Protein AF-A0A392Q029-F1 (afdb_monomer_lite)

Organism: NCBI:txid97028

Sequence (224 aa):
PFYVGTGCLFRRTALYGFDPPQLQEEPTGWFGSKKKKSSTVASVPEVDSLEEQSLQNGSIDDEEMTIALIPKKFGDSSLFVKSIRKAEFQGRPLADHSSIKNGRKPGALTGPRDLLKASIVAEAINAISCWYEDKTEWGDRVGWIYGSVTEDVVTGYRMHNRGWKSIYCVTKRDAFRGTAPINLTDRLHQVLRWATGSVEIFFSRNNALLANSRLKFLQRIGYL

pLDDT: mean 80.64, std 16.26, range [36.06, 94.5]

InterPro domains:
  IPR005150 Cellulose synthase [PF03552] (1-224)
  IPR029044 Nucleotide-diphospho-sugar transferases [G3DSA:3.90.550.10] (120-175)

Radius of gyration: 20.68 Å; chains: 1; bounding box: 54×54×51 Å

Foldseek 3Di:
DDALPPLWDFQPVLQFQFFDPPPDPPPDDPDDDDDDDGRHLVPQDDPPCPVPPPDDDDDPPPNVVSPVCCCLAQNPQPVVSVVSVVSNLVSAAAPPDPVRPGHHHPPPPVDDDDDDDPVNVVSVVCCPDPCRCPSYCPLPRHHFNPDALCSSLLSVLSSQLSQTDIDRDDDPDPPDDDDDDPDPVVVVVVVVSVVRRLVVCCPDPSQLVNGDPSHDPVNSVVSD

Secondary structure (DSSP, 8-state):
-EE-SSS-EE-HHHHTTPPPTT-------SS---------GGGS--TT-TTT-S---S-HHHHHHHHHHHHHHH-S-HHHHHHHHHHHHHTSPBS-STT-TTPBPTTTT-SPPPP--HHHHHHHHHHTSTTTTTTSSBTTTBSSPPS-TTHHHHHHHHHHHTT---B----SS-S---PPP-SHHHHHHHHHHHHHHHHHHHHSTT-GGG--TTS-HHHHHHH-

Structure (mmCIF, N/CA/C/O backbone):
data_AF-A0A392Q029-F1
#
_entry.id   AF-A0A392Q029-F1
#
loop_
_atom_site.group_PDB
_atom_site.id
_atom_site.type_symbol
_atom_site.label_atom_id
_atom_site.label_alt_id
_atom_site.label_comp_id
_atom_site.label_asym_id
_atom_site.label_entity_id
_atom_site.label_seq_id
_atom_site.pdbx_PDB_ins_code
_atom_site.Cartn_x
_atom_site.Cartn_y
_atom_site.Cartn_z
_atom_site.occupancy
_atom_site.B_iso_or_equiv
_atom_site.auth_seq_id
_atom_site.auth_comp_id
_atom_site.auth_asym_id
_atom_site.auth_atom_id
_atom_site.pdbx_PDB_model_num
ATOM 1 N N . PRO A 1 1 ? 4.793 -0.607 8.883 1.00 79.25 1 PRO A N 1
ATOM 2 C CA . PRO A 1 1 ? 5.168 -0.043 7.560 1.00 79.25 1 PRO A CA 1
ATOM 3 C C . PRO A 1 1 ? 4.892 -1.101 6.491 1.00 79.25 1 PRO A C 1
ATOM 5 O O . PRO A 1 1 ? 4.827 -2.275 6.842 1.00 79.25 1 PRO A O 1
ATOM 8 N N . PHE A 1 2 ? 4.687 -0.697 5.244 1.00 84.81 2 PHE A N 1
ATOM 9 C CA . PHE A 1 2 ? 4.435 -1.604 4.130 1.00 84.81 2 PHE A CA 1
ATOM 10 C C . PHE A 1 2 ? 5.176 -1.122 2.881 1.00 84.81 2 PHE A C 1
ATOM 12 O O . PHE A 1 2 ? 5.280 0.086 2.662 1.00 84.81 2 PHE A O 1
ATOM 19 N N . TYR A 1 3 ? 5.709 -2.069 2.111 1.00 86.69 3 TYR A N 1
ATOM 20 C CA . TYR A 1 3 ? 6.445 -1.831 0.874 1.00 86.69 3 TYR A CA 1
ATOM 21 C C . TYR A 1 3 ? 5.523 -2.077 -0.319 1.00 86.69 3 TYR A C 1
ATOM 23 O O . TYR A 1 3 ? 4.930 -3.146 -0.407 1.00 86.69 3 TYR A O 1
ATOM 31 N N . VAL A 1 4 ? 5.407 -1.099 -1.218 1.00 81.88 4 VAL A N 1
ATOM 32 C CA . VAL A 1 4 ? 4.422 -1.136 -2.318 1.00 81.88 4 VAL A CA 1
ATOM 33 C C . VAL A 1 4 ? 5.036 -1.541 -3.659 1.00 81.88 4 VAL A C 1
ATOM 35 O O . VAL A 1 4 ? 4.313 -1.643 -4.627 1.00 81.88 4 VAL A O 1
ATOM 38 N N . GLY A 1 5 ? 6.339 -1.823 -3.747 1.00 75.12 5 GLY A N 1
ATOM 39 C CA . GLY A 1 5 ? 6.970 -2.277 -5.003 1.00 75.12 5 GLY A CA 1
ATOM 40 C C . GLY A 1 5 ? 7.857 -1.233 -5.681 1.00 75.12 5 GLY A C 1
ATOM 41 O O . GLY A 1 5 ? 8.854 -1.592 -6.298 1.00 75.12 5 GLY A O 1
ATOM 42 N N . THR A 1 6 ? 7.598 0.057 -5.454 1.00 72.12 6 THR A N 1
ATOM 43 C CA . THR A 1 6 ? 8.284 1.186 -6.117 1.00 72.12 6 THR A CA 1
ATOM 44 C C . THR A 1 6 ? 9.499 1.744 -5.361 1.00 72.12 6 THR A C 1
ATOM 46 O O . THR A 1 6 ? 9.889 2.891 -5.561 1.00 72.12 6 THR A O 1
ATOM 49 N N . GLY A 1 7 ? 10.081 0.997 -4.416 1.00 79.00 7 GLY A N 1
ATOM 50 C CA . GLY A 1 7 ? 11.120 1.523 -3.513 1.00 79.00 7 GLY A CA 1
ATOM 51 C C . GLY A 1 7 ? 10.566 2.307 -2.311 1.00 79.00 7 GLY A C 1
ATOM 52 O O . GLY A 1 7 ? 11.260 2.509 -1.316 1.00 79.00 7 GLY A O 1
ATOM 53 N N . CYS A 1 8 ? 9.301 2.723 -2.361 1.00 86.12 8 CYS A N 1
ATOM 54 C CA . CYS A 1 8 ? 8.662 3.546 -1.340 1.00 86.12 8 CYS A CA 1
ATOM 55 C C . CYS A 1 8 ? 8.022 2.717 -0.212 1.00 86.12 8 CYS A C 1
ATOM 57 O O . CYS A 1 8 ? 7.236 1.797 -0.454 1.00 86.12 8 CYS A O 1
ATOM 59 N N . LEU A 1 9 ? 8.286 3.109 1.040 1.00 90.69 9 LEU A N 1
ATOM 60 C CA . LEU A 1 9 ? 7.599 2.588 2.222 1.00 90.69 9 LEU A CA 1
ATOM 61 C C . LEU A 1 9 ? 6.492 3.535 2.688 1.00 90.69 9 LEU A C 1
ATOM 63 O O . LEU A 1 9 ? 6.708 4.736 2.852 1.00 90.69 9 LEU A O 1
ATOM 67 N N . PHE A 1 10 ? 5.334 2.960 3.003 1.00 91.81 10 PHE A N 1
ATOM 68 C CA . PHE A 1 10 ? 4.167 3.662 3.532 1.00 91.81 10 PHE A CA 1
ATOM 69 C C . PHE A 1 10 ? 3.778 3.148 4.919 1.00 91.81 10 PHE A C 1
ATOM 71 O O . PHE A 1 10 ? 4.196 2.075 5.374 1.00 91.81 10 PHE A O 1
ATOM 78 N N . ARG A 1 11 ? 2.927 3.901 5.622 1.00 90.38 11 ARG A N 1
ATOM 79 C CA . ARG A 1 11 ? 2.207 3.344 6.775 1.00 90.38 11 ARG A CA 1
ATOM 80 C C . ARG A 1 11 ? 1.157 2.361 6.263 1.00 90.38 11 ARG A C 1
ATOM 82 O O . ARG A 1 11 ? 0.464 2.660 5.301 1.00 90.38 11 ARG A O 1
ATOM 89 N N . ARG A 1 12 ? 1.002 1.217 6.941 1.00 90.25 12 ARG A N 1
ATOM 90 C CA . ARG A 1 12 ? 0.050 0.156 6.552 1.00 90.25 12 ARG A CA 1
ATOM 91 C C . ARG A 1 12 ? -1.378 0.686 6.390 1.00 90.25 12 ARG A C 1
ATOM 93 O O . ARG A 1 12 ? -2.102 0.249 5.512 1.00 90.25 12 ARG A O 1
ATOM 100 N N . THR A 1 13 ? -1.762 1.662 7.204 1.00 89.69 13 THR A N 1
ATOM 101 C CA . THR A 1 13 ? -3.097 2.267 7.186 1.00 89.69 13 THR A CA 1
ATOM 102 C C . THR A 1 13 ? -3.413 3.073 5.932 1.00 89.69 13 THR A C 1
ATOM 104 O O . THR A 1 13 ? -4.587 3.244 5.618 1.00 89.69 13 THR A O 1
ATOM 107 N N . ALA A 1 14 ? -2.395 3.506 5.184 1.00 91.12 14 ALA A N 1
ATOM 108 C CA . ALA A 1 14 ? -2.584 4.156 3.892 1.00 91.12 14 ALA A CA 1
ATOM 109 C C . ALA A 1 14 ? -3.235 3.211 2.866 1.00 91.12 14 ALA A C 1
ATOM 111 O O . ALA A 1 14 ? -4.068 3.646 2.071 1.00 91.12 14 ALA A O 1
ATOM 112 N N . LEU A 1 15 ? -2.919 1.912 2.952 1.00 90.94 15 LEU A N 1
ATOM 113 C CA . LEU A 1 15 ? -3.475 0.868 2.090 1.00 90.94 15 LEU A CA 1
ATOM 114 C C . LEU A 1 15 ? -4.979 0.677 2.328 1.00 90.94 15 LEU A C 1
ATOM 116 O O . LEU A 1 15 ? -5.731 0.403 1.406 1.00 90.94 15 LEU A O 1
ATOM 120 N N . TYR A 1 16 ? -5.450 0.898 3.554 1.00 89.75 16 TYR A N 1
ATOM 121 C CA . TYR A 1 16 ? -6.867 0.759 3.902 1.00 89.75 16 TYR A CA 1
ATOM 122 C C . TYR A 1 16 ? -7.730 1.960 3.475 1.00 89.75 16 TYR A C 1
ATOM 124 O O . TYR A 1 16 ? -8.905 2.053 3.828 1.00 89.75 16 TYR A O 1
ATOM 132 N N . GLY A 1 17 ? -7.156 2.913 2.735 1.00 86.56 17 GLY A N 1
ATOM 133 C CA . GLY A 1 17 ? -7.885 4.076 2.243 1.00 86.56 17 GLY A CA 1
ATOM 134 C C . GLY A 1 17 ? -8.333 5.032 3.348 1.00 86.56 17 GLY A C 1
ATOM 135 O O . GLY A 1 17 ? -9.360 5.689 3.181 1.00 86.56 17 GLY A O 1
ATOM 136 N N . PHE A 1 18 ? -7.597 5.088 4.463 1.00 88.44 18 PHE A N 1
ATOM 137 C CA . PHE A 1 18 ? -7.727 6.154 5.458 1.00 88.44 18 PHE A CA 1
ATOM 138 C C . PHE A 1 18 ? -6.898 7.372 5.056 1.00 88.44 18 PHE A C 1
ATOM 140 O O . PHE A 1 18 ? -5.892 7.268 4.349 1.00 88.44 18 PHE A O 1
ATOM 147 N N . ASP A 1 19 ? -7.313 8.525 5.551 1.00 87.25 19 ASP A N 1
ATOM 148 C CA . ASP A 1 19 ? -6.599 9.787 5.438 1.00 87.25 19 ASP A CA 1
ATOM 149 C C . ASP A 1 19 ? -5.406 9.849 6.428 1.00 87.25 19 ASP A C 1
ATOM 151 O O . ASP A 1 19 ? -5.472 9.278 7.527 1.00 87.25 19 ASP A O 1
ATOM 155 N N . PRO A 1 20 ? -4.289 10.524 6.084 1.00 87.62 20 PRO A N 1
ATOM 156 C CA . PRO A 1 20 ? -3.164 10.696 7.002 1.00 87.62 20 PRO A CA 1
ATOM 157 C C . PRO A 1 20 ? -3.552 11.498 8.264 1.00 87.62 20 PRO A C 1
ATOM 159 O O . PRO A 1 20 ? -4.305 12.468 8.181 1.00 87.62 20 PRO A O 1
ATOM 162 N N . PRO A 1 21 ? -2.970 11.183 9.439 1.00 73.62 21 PRO A N 1
ATOM 163 C CA . PRO A 1 21 ? -3.348 11.792 10.723 1.00 73.62 21 PRO A CA 1
ATOM 164 C C . PRO A 1 21 ? -2.931 13.265 10.876 1.00 73.62 21 PRO A C 1
ATOM 166 O O . PRO A 1 21 ? -3.323 13.916 11.834 1.00 73.62 21 PRO A O 1
ATOM 169 N N . GLN A 1 22 ? -2.094 13.780 9.972 1.00 65.38 22 GLN A N 1
ATOM 170 C CA . GLN A 1 22 ? -1.641 15.176 9.937 1.00 65.38 22 GLN A CA 1
ATOM 171 C C . GLN A 1 22 ? -2.201 15.905 8.713 1.00 65.38 22 GLN A C 1
ATOM 173 O O . GLN A 1 22 ? -1.506 16.725 8.115 1.00 65.38 22 GLN A O 1
ATOM 178 N N . LEU A 1 23 ? -3.421 15.571 8.290 1.00 61.25 23 LEU A N 1
ATOM 179 C CA . LEU A 1 23 ? -4.119 16.383 7.302 1.00 61.25 23 LEU A CA 1
ATOM 180 C C . LEU A 1 23 ? -4.343 17.769 7.907 1.00 61.25 23 LEU A C 1
ATOM 182 O O . LEU A 1 23 ? -5.262 17.978 8.691 1.00 61.25 23 LEU A O 1
ATOM 186 N N . GLN A 1 24 ? -3.449 18.699 7.579 1.00 50.97 24 GLN A N 1
ATOM 187 C CA . GLN A 1 24 ? -3.761 20.110 7.682 1.00 50.97 24 GLN A CA 1
ATOM 188 C C . GLN A 1 24 ? -4.857 20.346 6.647 1.00 50.97 24 GLN A C 1
ATOM 190 O O . GLN A 1 24 ? -4.663 20.085 5.458 1.00 50.97 24 GLN A O 1
ATOM 195 N N . GLU A 1 25 ? -6.042 20.729 7.113 1.00 50.59 25 GLU A N 1
ATOM 196 C CA . GLU A 1 25 ? -7.044 21.314 6.235 1.00 50.59 25 GLU A CA 1
ATOM 197 C C . GLU A 1 25 ? -6.400 22.578 5.656 1.00 50.59 25 GLU A C 1
ATOM 199 O O . GLU A 1 25 ? -6.170 23.539 6.385 1.00 50.59 25 GLU A O 1
ATOM 204 N N . GLU A 1 26 ? -6.005 22.545 4.383 1.00 44.38 26 GLU A N 1
ATOM 205 C CA . GLU A 1 26 ? -5.530 23.738 3.681 1.00 44.38 26 GLU A CA 1
ATOM 206 C C . GLU A 1 26 ? -6.663 24.778 3.706 1.00 44.38 26 GLU A C 1
ATOM 208 O O . GLU A 1 26 ? -7.742 24.504 3.165 1.00 44.38 26 GLU A O 1
ATOM 213 N N . PRO A 1 27 ? -6.475 25.961 4.317 1.00 43.81 27 PRO A N 1
ATOM 214 C CA . PRO A 1 27 ? -7.437 27.034 4.187 1.00 43.81 27 PRO A CA 1
ATOM 215 C C . PRO A 1 27 ? -7.168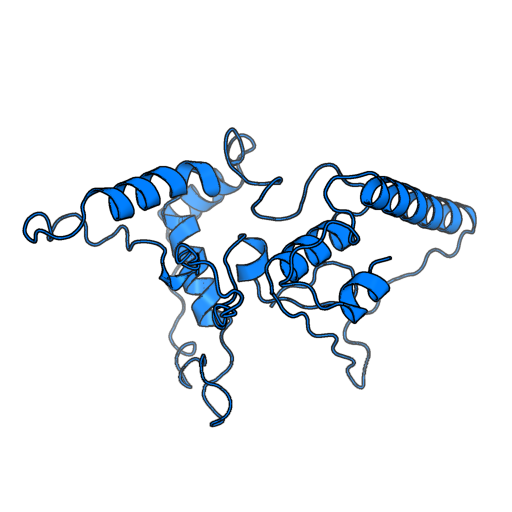 27.686 2.834 1.00 43.81 27 PRO A C 1
ATOM 217 O O . PRO A 1 27 ? -6.264 28.505 2.700 1.00 43.81 27 PRO A O 1
ATOM 220 N N . THR A 1 28 ? -7.911 27.311 1.796 1.00 44.09 28 THR A N 1
ATOM 221 C CA . THR A 1 28 ? -7.782 27.996 0.505 1.00 44.09 28 THR A CA 1
ATOM 222 C C . THR A 1 28 ? -9.131 28.434 -0.033 1.00 44.09 28 THR A C 1
ATOM 224 O O . THR A 1 28 ? -9.941 27.626 -0.477 1.00 44.09 28 THR A O 1
ATOM 227 N N . GLY A 1 29 ? -9.321 29.756 -0.032 1.00 43.09 29 GLY A N 1
ATOM 228 C CA . GLY A 1 29 ? -10.302 30.451 -0.856 1.00 43.09 29 GLY A CA 1
ATOM 229 C C . GLY A 1 29 ? -11.248 31.361 -0.077 1.00 43.09 29 GLY A C 1
ATOM 230 O O . GLY A 1 29 ? -11.941 30.925 0.832 1.00 43.09 29 GLY A O 1
ATOM 231 N N . TRP A 1 30 ? -11.330 32.617 -0.522 1.00 52.12 30 TRP A N 1
ATOM 232 C CA . TRP A 1 30 ? -12.276 33.669 -0.107 1.00 52.12 30 TRP A CA 1
ATOM 233 C C . TRP A 1 30 ? -13.765 33.284 -0.281 1.00 52.12 30 TRP A C 1
ATOM 235 O O . TRP A 1 30 ? -14.657 33.990 0.178 1.00 52.12 30 TRP A O 1
ATOM 245 N N . PHE A 1 31 ? -14.054 32.142 -0.911 1.00 44.06 31 PHE A N 1
ATOM 246 C CA . PHE A 1 31 ? -15.399 31.609 -1.099 1.00 44.06 31 PHE A CA 1
ATOM 247 C C . PHE A 1 31 ? -15.577 30.373 -0.212 1.00 44.06 31 PHE A C 1
ATOM 249 O O . PHE A 1 31 ? -14.918 29.353 -0.408 1.00 44.06 31 PHE A O 1
ATOM 256 N N . GLY A 1 32 ? -16.433 30.510 0.806 1.00 46.25 32 GLY A N 1
ATOM 257 C CA . GLY A 1 32 ? -16.621 29.552 1.895 1.00 46.25 32 GLY A CA 1
ATOM 258 C C . GLY A 1 32 ? -16.658 28.086 1.457 1.00 46.25 32 GLY A C 1
ATOM 259 O O . GLY A 1 32 ? -17.397 27.703 0.553 1.00 46.25 32 GLY A O 1
ATOM 260 N N . SER A 1 33 ? -15.869 27.253 2.135 1.00 51.12 33 SER A N 1
ATOM 261 C CA . SER A 1 33 ? -15.805 25.811 1.892 1.00 51.12 33 SER A CA 1
ATOM 262 C C . SER A 1 33 ? -16.442 25.017 3.030 1.00 51.12 33 SER A C 1
ATOM 264 O O . SER A 1 33 ? -16.256 25.314 4.210 1.00 51.12 33 SER A O 1
ATOM 266 N N . LYS A 1 34 ? -17.174 23.958 2.666 1.00 45.06 34 LYS A N 1
ATOM 267 C CA . LYS A 1 34 ? -17.653 22.927 3.595 1.00 45.06 34 LYS A CA 1
ATOM 268 C C . LYS A 1 34 ? -16.446 22.161 4.150 1.00 45.06 34 LYS A C 1
ATOM 270 O O . LYS A 1 34 ? -15.687 21.580 3.375 1.00 45.06 34 LYS A O 1
ATOM 275 N N . LYS A 1 35 ? -16.283 22.125 5.477 1.00 47.31 35 LYS A N 1
ATOM 276 C CA . LYS A 1 35 ? -15.291 21.273 6.157 1.00 47.31 35 LYS A CA 1
ATOM 277 C C . LYS A 1 35 ? -15.543 19.813 5.780 1.00 47.31 35 LYS A C 1
ATOM 279 O O . LYS A 1 35 ? -16.575 19.252 6.144 1.00 47.31 35 LYS A O 1
ATOM 284 N N . LYS A 1 36 ? -14.625 19.185 5.043 1.00 52.78 36 LYS A N 1
ATOM 285 C CA . LYS A 1 36 ? -14.694 17.744 4.778 1.00 52.78 36 LYS A CA 1
ATOM 286 C C . LYS A 1 36 ? -13.961 17.029 5.910 1.00 52.78 36 LYS A C 1
ATOM 288 O O . LYS A 1 36 ? -12.734 17.055 5.935 1.00 52.78 36 LYS A O 1
ATOM 293 N N . LYS A 1 37 ? -14.709 16.412 6.837 1.00 56.66 37 LYS A N 1
ATOM 294 C CA . LYS A 1 37 ? -14.145 15.626 7.950 1.00 56.66 37 LYS A CA 1
ATOM 295 C C . LYS A 1 37 ? -13.150 14.591 7.392 1.00 56.66 37 LYS A C 1
ATOM 297 O O . LYS A 1 37 ? -13.490 13.820 6.494 1.00 56.66 37 LYS A O 1
ATOM 302 N N . SER A 1 38 ? -11.916 14.610 7.896 1.00 64.38 38 SER A N 1
ATOM 303 C CA . SER A 1 38 ? -10.860 13.656 7.531 1.00 64.38 38 SER A CA 1
ATOM 304 C C . SER A 1 38 ? -11.204 12.252 8.040 1.00 64.38 38 SER A C 1
ATOM 306 O O . SER A 1 38 ? -11.473 12.072 9.229 1.00 64.38 38 SER A O 1
ATOM 308 N N . SER A 1 39 ? -11.178 11.251 7.156 1.00 74.44 39 SER A N 1
ATOM 309 C CA . SER A 1 39 ? -11.489 9.853 7.484 1.00 74.44 39 SER A CA 1
ATOM 310 C C . SER A 1 39 ? -10.249 9.132 8.022 1.00 74.44 39 SER A C 1
ATOM 312 O O . SER A 1 39 ? -9.585 8.357 7.330 1.00 74.44 39 SER A O 1
ATOM 314 N N . THR A 1 40 ? -9.868 9.439 9.261 1.00 80.25 40 THR A N 1
ATOM 315 C CA . THR A 1 40 ? -8.705 8.808 9.907 1.00 80.25 40 THR A CA 1
ATOM 316 C C . THR A 1 40 ? -9.080 7.469 10.544 1.00 80.25 40 THR A C 1
ATOM 318 O O . THR A 1 40 ? -10.240 7.187 10.809 1.00 80.25 40 THR A O 1
ATOM 321 N N . VAL A 1 41 ? -8.096 6.625 10.862 1.00 76.19 41 VAL A N 1
ATOM 322 C CA . VAL A 1 41 ? -8.360 5.356 11.576 1.00 76.19 41 VAL A CA 1
ATOM 323 C C . VAL A 1 41 ? -9.020 5.587 12.947 1.00 76.19 41 VAL A C 1
ATOM 325 O O . VAL A 1 41 ? -9.760 4.734 13.430 1.00 76.19 41 VAL A O 1
ATOM 328 N N . ALA A 1 42 ? -8.779 6.749 13.561 1.00 68.31 42 ALA A N 1
ATOM 329 C CA . ALA A 1 42 ? -9.389 7.134 14.830 1.00 68.31 42 ALA A CA 1
ATOM 330 C C . ALA A 1 42 ? -10.890 7.452 14.712 1.00 68.31 42 ALA A C 1
ATOM 332 O O . ALA A 1 42 ? -11.578 7.397 15.720 1.00 68.31 42 ALA A O 1
ATOM 333 N N . SER A 1 43 ? -11.402 7.757 13.512 1.00 67.06 43 SER A N 1
ATOM 334 C CA . SER A 1 43 ? -12.824 8.067 13.300 1.00 67.06 43 SER A CA 1
ATOM 335 C C . SER A 1 43 ? -13.690 6.833 13.044 1.00 67.06 43 SER A C 1
ATOM 337 O O . SER A 1 43 ? -14.878 6.968 12.779 1.00 67.06 43 SER A O 1
ATOM 339 N N . VAL A 1 44 ? -13.115 5.629 13.056 1.00 68.88 44 VAL A N 1
ATOM 340 C CA . VAL A 1 44 ? -13.915 4.402 13.007 1.00 68.88 44 VAL A CA 1
ATOM 341 C C . VAL A 1 44 ? -14.627 4.274 14.378 1.00 68.88 44 VAL A C 1
ATOM 343 O O . VAL A 1 44 ? -13.950 4.494 15.388 1.00 68.88 44 VAL A O 1
ATOM 346 N N . PRO A 1 45 ? -15.913 3.878 14.471 1.00 62.44 45 PRO A N 1
ATOM 347 C CA . PRO A 1 45 ? -16.660 3.698 15.735 1.00 62.44 45 PRO A CA 1
ATOM 348 C C . PRO A 1 45 ? -16.297 2.406 16.489 1.00 62.44 45 PRO A C 1
ATOM 350 O O . PRO A 1 45 ? -16.069 1.361 15.862 1.00 62.44 45 PRO A O 1
ATOM 353 N N . GLU A 1 46 ? -16.183 2.449 17.819 1.00 57.44 46 GLU A N 1
ATOM 354 C CA . GLU A 1 46 ? -15.977 1.244 18.637 1.00 57.44 46 GLU A CA 1
ATOM 355 C C . GLU A 1 46 ? -17.260 0.406 18.659 1.00 57.44 46 GLU A C 1
ATOM 357 O O . GLU A 1 46 ? -18.292 0.831 19.152 1.00 57.44 46 GLU A O 1
ATOM 362 N N . VAL A 1 47 ? -17.204 -0.800 18.094 1.00 54.81 47 VAL A N 1
ATOM 363 C CA . VAL A 1 47 ? -18.384 -1.674 17.955 1.00 54.81 47 VAL A CA 1
ATOM 364 C C . VAL A 1 47 ? -18.793 -2.342 19.282 1.00 54.81 47 VAL A C 1
ATOM 366 O O . VAL A 1 47 ? -19.813 -3.013 19.320 1.00 54.81 47 VAL A O 1
ATOM 369 N N . ASP A 1 48 ? -17.999 -2.189 20.353 1.00 46.00 48 ASP A N 1
ATOM 370 C CA . ASP A 1 48 ? -18.227 -2.833 21.663 1.00 46.00 48 ASP A CA 1
ATOM 371 C C . ASP A 1 48 ? -19.048 -1.981 22.652 1.00 46.00 48 ASP A C 1
ATOM 373 O O . ASP A 1 48 ? -19.413 -2.485 23.707 1.00 46.00 48 ASP A O 1
ATOM 377 N N . SER A 1 49 ? -19.369 -0.716 22.352 1.00 43.22 49 SER A N 1
ATOM 378 C CA . SER A 1 49 ? -20.044 0.196 23.299 1.00 43.22 49 SER A CA 1
ATOM 379 C C . SER A 1 49 ? -21.555 0.362 23.076 1.00 43.22 49 SER A C 1
ATOM 381 O O . SER A 1 49 ? -22.164 1.273 23.633 1.00 43.22 49 SER A O 1
ATOM 383 N N . LEU A 1 50 ? -22.181 -0.487 22.255 1.00 47.16 50 LEU A N 1
ATOM 384 C CA . LEU A 1 50 ? -23.576 -0.299 21.830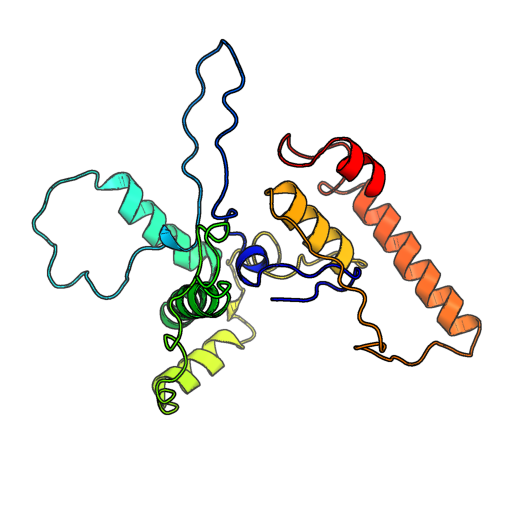 1.00 47.16 50 LEU A CA 1
ATOM 385 C C . LEU A 1 50 ? -24.634 -0.911 22.767 1.00 47.16 50 LEU A C 1
ATOM 387 O O . LEU A 1 50 ? -25.814 -0.657 22.554 1.00 47.16 50 LEU A O 1
ATOM 391 N N . GLU A 1 51 ? -24.256 -1.648 23.818 1.00 39.72 51 GLU A N 1
ATOM 392 C CA . GLU A 1 51 ? -25.234 -2.135 24.812 1.00 39.72 51 GLU A CA 1
ATOM 393 C C . GLU A 1 51 ? -25.491 -1.155 25.976 1.00 39.72 51 GLU A C 1
ATOM 395 O O . GLU A 1 51 ? -26.484 -1.320 26.677 1.00 39.72 51 GLU A O 1
ATOM 400 N N . GLU A 1 52 ? -24.691 -0.091 26.160 1.00 38.78 52 GLU A N 1
ATOM 401 C CA . GLU A 1 52 ? -24.839 0.823 27.319 1.00 38.78 52 GLU A CA 1
ATOM 402 C C . GLU A 1 52 ? -25.122 2.305 26.996 1.00 38.78 52 GLU A C 1
ATOM 404 O O . GLU A 1 52 ? -25.406 3.077 27.910 1.00 38.78 52 GLU A O 1
ATOM 409 N N . GLN A 1 53 ? -25.113 2.744 25.732 1.00 37.84 53 GLN A N 1
ATOM 410 C CA . GLN A 1 53 ? -25.288 4.170 25.386 1.00 37.84 53 GLN A CA 1
ATOM 411 C C . GLN A 1 53 ? -26.555 4.494 24.583 1.00 37.84 53 GLN A C 1
ATOM 413 O O . GLN A 1 53 ? -26.572 5.410 23.767 1.00 37.84 53 GLN A O 1
ATOM 418 N N . SER A 1 54 ? -27.676 3.832 24.878 1.00 36.06 54 SER A N 1
ATOM 419 C CA . SER A 1 54 ? -28.988 4.220 24.334 1.00 36.06 54 SER A CA 1
ATOM 420 C C . SER A 1 54 ? -29.578 5.508 24.947 1.00 36.06 54 SER A C 1
ATOM 422 O O . SER A 1 54 ? -30.762 5.780 24.766 1.00 36.06 54 SER A O 1
ATOM 424 N N . LEU A 1 55 ? -28.802 6.310 25.688 1.00 41.50 55 LEU A N 1
ATOM 425 C CA . LEU A 1 55 ? -29.286 7.519 26.364 1.00 41.50 55 LEU A CA 1
ATOM 426 C C . LEU A 1 55 ? -28.231 8.638 26.405 1.00 41.50 55 LEU A C 1
ATOM 428 O O . LEU A 1 55 ? -27.810 9.052 27.481 1.00 41.50 55 LEU A O 1
ATOM 432 N N . GLN A 1 56 ? -27.834 9.191 25.256 1.00 37.53 56 GLN A N 1
ATOM 433 C CA . GLN A 1 56 ? -27.434 10.605 25.212 1.00 37.53 56 GLN A CA 1
ATOM 434 C C . GLN A 1 56 ? -27.546 11.191 23.799 1.00 37.53 56 GLN A C 1
ATOM 436 O O . GLN A 1 56 ? -26.817 10.836 22.882 1.00 37.53 56 GLN A O 1
ATOM 441 N N . ASN A 1 57 ? -28.506 12.106 23.648 1.00 43.62 57 ASN A N 1
ATOM 442 C CA . ASN A 1 57 ? -28.806 12.848 22.428 1.00 43.62 57 ASN A CA 1
ATOM 443 C C . ASN A 1 57 ? -27.597 13.659 21.924 1.00 43.62 57 ASN A C 1
ATOM 445 O O . ASN A 1 57 ? -27.182 14.617 22.578 1.00 43.62 57 ASN A O 1
ATOM 449 N N . GLY A 1 58 ? -27.125 13.354 20.710 1.00 37.56 58 GLY A N 1
ATOM 450 C CA . GLY A 1 58 ? -26.213 14.199 19.932 1.00 37.56 58 GLY A CA 1
ATOM 451 C C . GLY A 1 58 ? -25.914 13.631 18.535 1.00 37.56 58 GLY A C 1
ATOM 452 O O . GLY A 1 58 ? -25.203 12.648 18.421 1.00 37.56 58 GLY A O 1
ATOM 453 N N . SER A 1 59 ? -26.456 14.261 17.481 1.00 40.03 59 SER A N 1
ATOM 454 C CA . SER A 1 59 ? -26.236 13.994 16.035 1.00 40.03 59 SER A CA 1
ATOM 455 C C . SER A 1 59 ? -26.316 12.528 15.563 1.00 40.03 59 SER A C 1
ATOM 457 O O . SER A 1 59 ? -25.309 11.922 15.209 1.00 40.03 59 SER A O 1
ATOM 459 N N . ILE A 1 60 ? -27.540 12.006 15.482 1.00 46.38 60 ILE A N 1
ATOM 460 C CA . ILE A 1 60 ? -27.867 10.616 15.115 1.00 46.38 60 ILE A CA 1
ATOM 461 C C . ILE A 1 60 ? -27.524 10.271 13.642 1.00 46.38 60 ILE A C 1
ATOM 463 O O . ILE A 1 60 ? -27.178 9.132 13.351 1.00 46.38 60 ILE A O 1
ATOM 467 N N . ASP A 1 61 ? -27.485 11.242 12.722 1.00 53.34 61 ASP A N 1
ATOM 468 C CA . ASP A 1 61 ? -27.346 10.942 11.282 1.00 53.34 61 ASP A CA 1
ATOM 469 C C . ASP A 1 61 ? -25.917 10.566 10.819 1.00 53.34 61 ASP A C 1
ATOM 471 O O . ASP A 1 61 ? -25.743 9.817 9.856 1.00 53.34 61 ASP A O 1
ATOM 475 N N . ASP A 1 62 ? -24.869 11.078 11.474 1.00 50.53 62 ASP A N 1
ATOM 476 C CA . ASP A 1 62 ? -23.477 10.940 11.000 1.00 50.53 62 ASP A CA 1
ATOM 477 C C . ASP A 1 62 ? -22.816 9.623 11.458 1.00 50.53 62 ASP A C 1
ATOM 479 O O . ASP A 1 62 ? -22.051 9.000 10.708 1.00 50.53 62 ASP A O 1
ATOM 483 N N . GLU A 1 63 ? -23.079 9.202 12.698 1.00 51.25 63 GLU A N 1
ATOM 484 C CA . GLU A 1 63 ? -22.486 7.991 13.280 1.00 51.25 63 GLU A CA 1
ATOM 485 C C . GLU A 1 63 ? -23.130 6.729 12.705 1.00 51.25 63 GLU A C 1
ATOM 487 O O . GLU A 1 63 ? -22.414 5.820 12.278 1.00 51.25 63 GLU A O 1
ATOM 492 N N . GLU A 1 64 ? -24.457 6.714 12.569 1.00 50.25 64 GLU A N 1
ATOM 493 C CA . GLU A 1 64 ? -25.202 5.602 11.976 1.00 50.25 64 GLU A CA 1
ATOM 494 C C . GLU A 1 64 ? -24.829 5.396 10.496 1.00 50.25 64 GLU A C 1
ATOM 496 O O . GLU A 1 64 ? -24.546 4.275 10.063 1.00 50.25 64 GLU A O 1
ATOM 501 N N . MET A 1 65 ? -24.685 6.486 9.730 1.00 51.50 65 MET A N 1
ATOM 502 C CA . MET A 1 65 ? -24.214 6.438 8.341 1.00 51.50 65 MET A CA 1
ATOM 503 C C . MET A 1 65 ? -22.766 5.931 8.233 1.00 51.50 65 MET A C 1
ATOM 505 O O . MET A 1 65 ? -22.439 5.183 7.310 1.00 51.50 65 MET A O 1
ATOM 509 N N . THR A 1 66 ? -21.887 6.291 9.172 1.00 57.56 66 THR A N 1
ATOM 510 C CA . THR A 1 66 ? -20.494 5.812 9.182 1.00 57.56 66 THR A CA 1
ATOM 511 C C . THR A 1 66 ? -20.417 4.318 9.508 1.00 57.56 66 THR A C 1
ATOM 513 O O . THR A 1 66 ? -19.644 3.596 8.874 1.00 57.56 66 THR A O 1
ATOM 516 N N . ILE A 1 67 ? -21.247 3.835 10.438 1.00 58.84 67 ILE A N 1
ATOM 517 C CA . ILE A 1 67 ? -21.360 2.411 10.787 1.00 58.84 67 ILE A CA 1
ATOM 518 C C . ILE A 1 67 ? -21.906 1.609 9.600 1.00 58.84 67 ILE A C 1
ATOM 520 O O . ILE A 1 67 ? -21.320 0.590 9.239 1.00 58.84 67 ILE A O 1
ATOM 524 N N . ALA A 1 68 ? -22.945 2.104 8.921 1.00 58.44 68 ALA A N 1
ATOM 525 C CA . ALA A 1 68 ? -23.539 1.450 7.753 1.00 58.44 68 ALA A CA 1
ATOM 526 C C . ALA A 1 68 ? -22.599 1.378 6.529 1.00 58.44 68 ALA A C 1
ATOM 528 O O . ALA A 1 68 ? -22.759 0.517 5.659 1.00 58.44 68 ALA A O 1
ATOM 529 N N . LEU A 1 69 ? -21.605 2.270 6.442 1.00 62.38 69 LEU A N 1
ATOM 530 C CA . LEU A 1 69 ? -20.617 2.292 5.357 1.00 62.38 69 LEU A CA 1
ATOM 531 C C . LEU A 1 69 ? -19.407 1.378 5.608 1.00 62.38 69 LEU A C 1
ATOM 533 O O . LEU A 1 69 ? -18.706 1.040 4.653 1.00 62.38 69 LEU A O 1
ATOM 537 N N . ILE A 1 70 ? -19.152 0.956 6.851 1.00 69.44 70 ILE A N 1
ATOM 538 C CA . ILE A 1 70 ? -18.020 0.074 7.181 1.00 69.44 70 ILE A CA 1
ATOM 539 C C . ILE A 1 70 ? -18.144 -1.301 6.502 1.00 69.44 70 ILE A C 1
ATOM 541 O O . ILE A 1 70 ? -17.175 -1.680 5.836 1.00 69.44 70 ILE A O 1
ATOM 545 N N . PRO A 1 71 ? -19.299 -1.999 6.567 1.00 61.75 71 PRO A N 1
ATOM 546 C CA . PRO A 1 71 ? -19.512 -3.251 5.841 1.00 61.75 71 PRO A CA 1
ATOM 547 C C . PRO A 1 71 ? -19.301 -3.108 4.331 1.00 61.75 71 PRO A C 1
ATOM 549 O O . PRO A 1 71 ? -18.574 -3.886 3.722 1.00 61.75 71 PRO A O 1
ATOM 552 N N . LYS A 1 72 ? -19.819 -2.026 3.731 1.00 74.94 72 LYS A N 1
ATOM 553 C CA . LYS A 1 72 ? -19.629 -1.738 2.297 1.00 74.94 72 LYS A CA 1
ATOM 554 C C . LYS A 1 72 ? -18.168 -1.494 1.918 1.00 74.94 72 LYS A C 1
ATOM 556 O O . LYS A 1 72 ? -17.784 -1.738 0.782 1.00 74.94 72 LYS A O 1
ATOM 561 N N . LYS A 1 73 ? -17.344 -0.994 2.841 1.00 83.38 73 LYS A N 1
ATOM 562 C CA . LYS A 1 73 ? -15.943 -0.655 2.564 1.00 83.38 73 LYS A CA 1
ATOM 563 C C . LYS A 1 73 ? -14.982 -1.817 2.812 1.00 83.38 73 LYS A C 1
ATOM 565 O O . LYS A 1 73 ? -14.075 -2.018 2.011 1.00 83.38 73 LYS A O 1
ATOM 570 N N . PHE A 1 74 ? -15.148 -2.542 3.916 1.00 86.81 74 PHE A N 1
ATOM 571 C CA . PHE A 1 74 ? -14.184 -3.546 4.382 1.00 86.81 74 PHE A CA 1
ATOM 572 C C . PHE A 1 74 ? -14.725 -4.980 4.419 1.00 86.81 74 PHE A C 1
ATOM 574 O O . PHE A 1 74 ? -13.931 -5.891 4.668 1.00 86.81 74 PHE A O 1
ATOM 581 N N . GLY A 1 75 ? -16.023 -5.176 4.177 1.00 85.75 75 GLY A N 1
ATOM 582 C CA . GLY A 1 75 ? -16.739 -6.428 4.415 1.00 85.75 75 GLY A CA 1
ATOM 583 C C . GLY A 1 75 ? -17.317 -6.513 5.831 1.00 85.75 75 GLY A C 1
ATOM 584 O O . GLY A 1 75 ? -17.105 -5.630 6.668 1.00 85.75 75 GLY A O 1
ATOM 585 N N . ASP A 1 76 ? -18.026 -7.604 6.111 1.00 84.56 76 ASP A N 1
ATOM 586 C CA . ASP A 1 76 ? -18.827 -7.774 7.335 1.00 84.56 76 ASP A CA 1
ATOM 587 C C . ASP A 1 76 ? -18.000 -8.118 8.592 1.00 84.56 76 ASP A C 1
ATOM 589 O O . ASP A 1 76 ? -18.528 -8.236 9.700 1.00 84.56 76 ASP A O 1
ATOM 593 N N . SER A 1 77 ? -16.677 -8.247 8.457 1.00 86.56 77 SER A N 1
ATOM 594 C CA . SER A 1 77 ? -15.791 -8.615 9.561 1.00 86.56 77 SER A CA 1
ATOM 595 C C . SER A 1 77 ? -15.485 -7.441 10.497 1.00 86.56 77 SER A C 1
ATOM 597 O O . SER A 1 77 ? -14.508 -6.696 10.335 1.00 86.56 77 SER A O 1
ATOM 599 N N . SER A 1 78 ? -16.272 -7.303 11.564 1.00 84.00 78 SER A N 1
ATOM 600 C CA . SER A 1 78 ? -16.003 -6.314 12.619 1.00 84.00 78 SER A CA 1
ATOM 601 C C . SER A 1 78 ? -14.647 -6.546 13.309 1.00 84.00 78 SER A C 1
ATOM 603 O O . SER A 1 78 ? -13.938 -5.593 13.644 1.00 84.00 78 SER A O 1
ATOM 605 N N . LEU A 1 79 ? -14.236 -7.808 13.468 1.00 87.50 79 LEU A N 1
ATOM 606 C CA . LEU A 1 79 ? -12.940 -8.201 14.024 1.00 87.50 79 LEU A CA 1
ATOM 607 C C . LEU A 1 79 ? -11.772 -7.784 13.118 1.00 87.50 79 LEU A C 1
ATOM 609 O O . LEU A 1 79 ? -10.772 -7.256 13.620 1.00 87.50 79 LEU A O 1
ATOM 613 N N . PHE A 1 80 ? -11.897 -7.943 11.796 1.00 87.88 80 PHE A N 1
ATOM 614 C CA . PHE A 1 80 ? -10.911 -7.428 10.846 1.00 87.88 80 PHE A CA 1
ATOM 615 C C . PHE A 1 80 ? -10.794 -5.903 10.947 1.00 87.88 80 PHE A C 1
ATOM 617 O O . PHE A 1 80 ? -9.684 -5.376 11.075 1.00 87.88 80 PHE A O 1
ATOM 624 N N . VAL A 1 81 ? -11.919 -5.184 10.992 1.00 86.69 81 VAL A N 1
ATOM 625 C CA . VAL A 1 81 ? -11.927 -3.717 11.119 1.00 86.69 81 VAL A CA 1
ATOM 626 C C . VAL A 1 81 ? -11.287 -3.267 12.440 1.00 86.69 81 VAL A C 1
ATOM 628 O O . VAL A 1 81 ? -10.450 -2.358 12.450 1.00 86.69 81 VAL A O 1
ATOM 631 N N . LYS A 1 82 ? -11.584 -3.942 13.560 1.00 86.19 82 LYS A N 1
ATOM 632 C CA . LYS A 1 82 ? -10.917 -3.707 14.855 1.00 86.19 82 LYS A CA 1
ATOM 633 C C . LYS A 1 82 ? -9.402 -3.930 14.760 1.00 86.19 82 LYS A C 1
ATOM 635 O O . LYS A 1 82 ? -8.625 -3.146 15.315 1.00 86.19 82 LYS A O 1
ATOM 640 N N . SER A 1 83 ? -8.961 -4.936 14.002 1.00 87.69 83 SER A N 1
ATOM 641 C CA . SER A 1 83 ? -7.535 -5.226 13.804 1.00 87.69 83 SER A CA 1
ATOM 642 C C . SER A 1 83 ? -6.771 -4.080 13.122 1.00 87.69 83 SER A C 1
ATOM 644 O O . SER A 1 83 ? -5.591 -3.874 13.420 1.00 87.69 83 SER A O 1
ATOM 646 N N . ILE A 1 84 ? -7.434 -3.277 12.276 1.00 89.12 84 ILE A N 1
ATOM 647 C CA . ILE A 1 84 ? -6.805 -2.138 11.595 1.00 89.12 84 ILE A CA 1
ATOM 648 C C . ILE A 1 84 ? -6.357 -1.075 12.602 1.00 89.12 84 ILE A C 1
ATOM 650 O O . ILE A 1 84 ? -5.242 -0.563 12.489 1.00 89.12 84 ILE A O 1
ATOM 654 N N . ARG A 1 85 ? -7.174 -0.774 13.621 1.00 86.62 85 ARG A N 1
ATOM 655 C CA . ARG A 1 85 ? -6.784 0.165 14.688 1.00 86.62 85 ARG A CA 1
ATOM 656 C C . ARG A 1 85 ? -5.608 -0.358 15.500 1.00 86.62 85 ARG A C 1
ATOM 658 O O . ARG A 1 85 ? -4.666 0.385 15.768 1.00 86.62 85 ARG A O 1
ATOM 665 N N . LYS A 1 86 ? -5.623 -1.656 15.832 1.00 88.38 86 LYS A N 1
ATOM 666 C CA . LYS A 1 86 ? -4.502 -2.317 16.519 1.00 88.38 86 LYS A CA 1
ATOM 667 C C . LYS A 1 86 ? -3.219 -2.187 15.689 1.00 88.38 86 LYS A C 1
ATOM 669 O O . LYS A 1 86 ? -2.180 -1.807 16.227 1.00 88.38 86 LYS A O 1
ATOM 674 N N . ALA A 1 87 ? -3.300 -2.411 14.376 1.00 88.56 87 ALA A N 1
ATOM 675 C CA . ALA A 1 87 ? -2.178 -2.251 13.454 1.00 88.56 87 ALA A CA 1
ATOM 676 C C . ALA A 1 87 ? -1.720 -0.787 13.300 1.00 88.56 87 ALA A C 1
ATOM 678 O O . ALA A 1 87 ? -0.524 -0.535 13.148 1.00 88.56 87 ALA A O 1
ATOM 679 N N . GLU A 1 88 ? -2.642 0.179 13.348 1.00 89.50 88 GLU A N 1
ATOM 680 C CA . GLU A 1 88 ? -2.325 1.609 13.329 1.00 89.50 88 GLU A CA 1
ATOM 681 C C . GLU A 1 88 ? -1.509 2.004 14.554 1.00 89.50 88 GLU A C 1
ATOM 683 O O . GLU A 1 88 ? -0.407 2.529 14.396 1.00 89.50 88 GLU A O 1
ATOM 688 N N . PHE A 1 89 ? -2.000 1.670 15.750 1.00 88.75 89 PHE A N 1
ATOM 689 C CA . PHE A 1 89 ? -1.327 1.963 17.011 1.00 88.75 89 PHE A CA 1
ATOM 690 C C . PHE A 1 89 ? 0.053 1.299 17.085 1.00 88.75 89 PHE A C 1
ATOM 692 O O . PHE A 1 89 ? 1.049 1.950 17.407 1.00 88.75 89 PHE A O 1
ATOM 699 N N . GLN A 1 90 ? 0.135 0.015 16.717 1.00 88.56 90 GLN A N 1
ATOM 700 C CA . GLN A 1 90 ? 1.394 -0.733 16.660 1.00 88.56 90 GLN A CA 1
ATOM 701 C C . GLN A 1 90 ? 2.389 -0.143 15.653 1.00 88.56 90 GLN A C 1
ATOM 703 O O . GLN A 1 90 ? 3.600 -0.216 15.859 1.00 88.56 90 GLN A O 1
ATOM 708 N N . GLY A 1 91 ? 1.883 0.447 14.568 1.00 86.88 91 GLY A N 1
ATOM 709 C CA . GLY A 1 91 ? 2.676 1.083 13.523 1.00 86.88 91 GLY A CA 1
ATOM 710 C C . GLY A 1 91 ? 3.132 2.510 13.839 1.00 86.88 91 GLY A C 1
ATOM 711 O O . GLY A 1 91 ? 3.855 3.087 13.019 1.00 86.88 91 GLY A O 1
ATOM 712 N N . ARG A 1 92 ? 2.728 3.100 14.975 1.00 88.12 92 ARG A N 1
ATOM 713 C CA . ARG A 1 92 ? 3.181 4.437 15.382 1.00 88.12 92 ARG A CA 1
ATOM 714 C C . ARG A 1 92 ? 4.660 4.411 15.804 1.00 88.12 92 ARG A C 1
ATOM 716 O O . ARG A 1 92 ? 5.102 3.445 16.437 1.00 88.12 92 ARG A O 1
ATOM 723 N N . PRO A 1 93 ? 5.433 5.466 15.479 1.00 87.88 93 PRO A N 1
ATOM 724 C CA . PRO A 1 93 ? 6.792 5.626 15.998 1.00 87.88 93 PRO A CA 1
ATOM 725 C C . PRO A 1 93 ? 6.776 5.714 17.528 1.00 87.88 93 PRO A C 1
ATOM 727 O O . PRO A 1 93 ? 5.745 6.044 18.111 1.00 87.88 93 PRO A O 1
ATOM 730 N N . LEU A 1 94 ? 7.898 5.425 18.187 1.00 89.38 94 LEU A N 1
ATOM 731 C CA . LEU A 1 94 ? 8.021 5.671 19.625 1.00 89.38 94 LEU A CA 1
ATOM 732 C C . LEU A 1 94 ? 7.903 7.176 19.899 1.00 89.38 94 LEU A C 1
ATOM 734 O O . LEU A 1 94 ? 8.354 7.989 19.105 1.00 89.38 94 LEU A O 1
ATOM 738 N N . ALA A 1 95 ? 7.252 7.550 20.996 1.00 86.94 95 ALA A N 1
ATOM 739 C CA . ALA A 1 95 ? 7.189 8.930 21.472 1.00 86.94 95 ALA A CA 1
ATOM 740 C C . ALA A 1 95 ? 8.442 9.264 22.305 1.00 86.94 95 ALA A C 1
ATOM 742 O O . ALA A 1 95 ? 8.338 9.667 23.458 1.00 86.94 95 ALA A O 1
ATOM 743 N N . ASP A 1 96 ? 9.622 8.997 21.746 1.00 85.50 96 ASP A N 1
ATOM 744 C CA . ASP A 1 96 ? 10.932 9.183 22.383 1.00 85.50 96 ASP A CA 1
ATOM 745 C C . ASP A 1 96 ? 11.542 10.570 22.117 1.00 85.50 96 ASP A C 1
ATOM 747 O O . ASP A 1 96 ? 12.445 10.992 22.834 1.00 85.50 96 ASP A O 1
ATOM 751 N N . HIS A 1 97 ? 11.019 11.307 21.132 1.00 84.69 97 HIS A N 1
ATOM 752 C CA . HIS A 1 97 ? 11.489 12.639 20.763 1.00 84.69 97 HIS A CA 1
ATOM 753 C C . HIS A 1 97 ? 10.338 13.653 20.636 1.00 84.69 97 HIS A C 1
ATOM 755 O O . HIS A 1 97 ? 9.255 13.331 20.144 1.00 84.69 97 HIS A O 1
ATOM 761 N N . SER A 1 98 ? 10.582 14.916 21.010 1.00 81.19 98 SER A N 1
ATOM 762 C CA . SER A 1 98 ? 9.581 16.005 21.031 1.00 81.19 98 SER A CA 1
ATOM 763 C C . SER A 1 98 ? 8.977 16.344 19.659 1.00 81.19 98 SER A C 1
ATOM 765 O O . SER A 1 98 ? 7.865 16.861 19.567 1.00 81.19 98 SER A O 1
ATOM 767 N N . SER A 1 99 ? 9.678 16.016 18.571 1.00 80.44 99 SER A N 1
ATOM 768 C CA . SER A 1 99 ? 9.183 16.169 17.194 1.00 80.44 99 SER A CA 1
ATOM 769 C C . SER A 1 99 ? 8.090 15.156 16.820 1.00 80.44 99 SER A C 1
ATOM 771 O O . SER A 1 99 ? 7.370 15.350 15.834 1.00 80.44 99 SER A O 1
ATOM 773 N N . ILE A 1 100 ? 7.927 14.081 17.598 1.00 80.88 100 ILE A N 1
ATOM 774 C CA . ILE A 1 100 ? 6.988 12.995 17.322 1.00 80.88 100 ILE A CA 1
ATOM 775 C C . ILE A 1 100 ? 5.662 13.277 18.029 1.00 80.88 100 ILE A C 1
ATOM 777 O O . ILE A 1 100 ? 5.398 12.822 19.137 1.00 80.88 100 ILE A O 1
ATOM 781 N N . LYS A 1 101 ? 4.781 14.008 17.341 1.00 77.06 101 LYS A N 1
ATOM 782 C CA . LYS A 1 101 ? 3.449 14.366 17.865 1.00 77.06 101 LYS A CA 1
ATOM 783 C C . LYS A 1 101 ? 2.494 13.168 17.985 1.00 77.06 101 LYS A C 1
ATOM 785 O O . LYS A 1 101 ? 1.686 13.114 18.899 1.00 77.06 101 LYS A O 1
ATOM 790 N N . ASN A 1 102 ? 2.611 12.196 17.075 1.00 78.75 102 ASN A N 1
ATOM 791 C CA . ASN A 1 102 ? 1.721 11.030 16.975 1.00 78.75 102 ASN A CA 1
ATOM 792 C C . ASN A 1 102 ? 2.496 9.725 17.225 1.00 78.75 102 ASN A C 1
ATOM 794 O O . ASN A 1 102 ? 2.580 8.868 16.339 1.00 78.75 102 ASN A O 1
ATOM 798 N N . GLY A 1 103 ? 3.123 9.620 18.399 1.00 84.25 103 GLY A N 1
ATOM 799 C CA . GLY A 1 103 ? 3.913 8.459 18.812 1.00 84.25 103 GLY A CA 1
ATOM 800 C C . GLY A 1 103 ? 3.180 7.532 19.786 1.00 84.25 103 GLY A C 1
ATOM 801 O O . GLY A 1 103 ? 2.176 7.903 20.392 1.00 84.25 103 GLY A O 1
ATOM 802 N N . ARG A 1 104 ? 3.687 6.307 19.938 1.00 90.56 104 ARG A N 1
ATOM 803 C CA . ARG A 1 104 ? 3.279 5.355 20.981 1.00 90.56 104 ARG A CA 1
ATOM 804 C C . ARG A 1 104 ? 4.223 5.443 22.178 1.00 90.56 104 ARG A C 1
ATOM 806 O O . ARG A 1 104 ? 5.426 5.633 22.004 1.00 90.56 104 ARG A O 1
ATOM 813 N N . LYS A 1 105 ? 3.692 5.247 23.386 1.00 89.12 105 LYS A N 1
ATOM 814 C CA . LYS A 1 105 ? 4.502 5.224 24.613 1.00 89.12 105 LYS A CA 1
ATOM 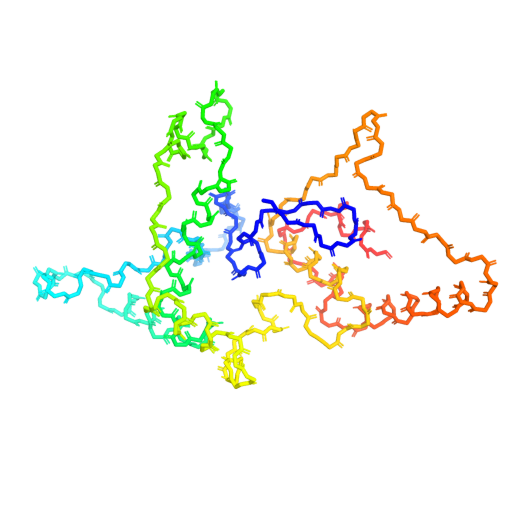815 C C . LYS A 1 105 ? 5.532 4.074 24.569 1.00 89.12 105 LYS A C 1
ATOM 817 O O . LYS A 1 105 ? 5.206 2.996 24.052 1.00 89.12 105 LYS A O 1
ATOM 822 N N . PRO A 1 106 ? 6.748 4.263 25.114 1.00 87.69 106 PRO A N 1
ATOM 823 C CA . PRO A 1 106 ? 7.677 3.160 25.357 1.00 87.69 106 PRO A CA 1
ATOM 824 C C . PRO A 1 106 ? 7.005 2.052 26.182 1.00 87.69 106 PRO A C 1
ATOM 826 O O . PRO A 1 106 ? 6.146 2.333 27.012 1.00 87.69 106 PRO A O 1
ATOM 829 N N . GLY A 1 107 ? 7.329 0.786 25.915 1.00 87.12 107 GLY A N 1
ATOM 830 C CA . GLY A 1 107 ? 6.713 -0.354 26.613 1.00 87.12 107 GLY A CA 1
ATOM 831 C C . GLY A 1 107 ? 5.287 -0.719 26.170 1.00 87.12 107 GLY A C 1
ATOM 832 O O . GLY A 1 107 ? 4.807 -1.799 26.487 1.00 87.12 107 GLY A O 1
ATOM 833 N N . ALA A 1 108 ? 4.609 0.090 25.346 1.00 88.06 108 ALA A N 1
ATOM 834 C CA . ALA A 1 108 ? 3.217 -0.189 24.958 1.00 88.06 108 ALA A CA 1
ATOM 835 C C . ALA A 1 108 ? 3.005 -1.514 24.191 1.00 88.06 108 ALA A C 1
ATOM 837 O O . ALA A 1 108 ? 1.875 -1.974 24.072 1.00 88.06 108 ALA A O 1
ATOM 838 N N . LEU A 1 109 ? 4.072 -2.114 23.645 1.00 88.75 109 LEU A N 1
ATOM 839 C CA . LEU A 1 109 ? 4.031 -3.380 22.897 1.00 88.75 109 LEU A CA 1
ATOM 840 C C . LEU A 1 109 ? 4.857 -4.499 23.554 1.00 88.75 109 LEU A C 1
ATOM 842 O O . LEU A 1 109 ? 5.171 -5.479 22.884 1.00 88.75 109 LEU A O 1
ATOM 846 N N . THR A 1 110 ? 5.260 -4.344 24.819 1.00 89.88 110 THR A N 1
ATOM 847 C CA . THR A 1 110 ? 6.063 -5.358 25.532 1.00 89.88 110 THR A CA 1
ATOM 848 C C . THR A 1 110 ? 5.215 -6.355 26.316 1.00 89.88 110 THR A C 1
ATOM 850 O O . THR A 1 110 ? 5.760 -7.320 26.840 1.00 89.88 110 THR A O 1
ATOM 853 N N . GLY A 1 111 ? 3.901 -6.132 26.407 1.00 87.88 111 GLY A N 1
ATOM 854 C CA . GLY A 1 111 ? 2.978 -7.082 27.024 1.00 87.88 111 GLY A CA 1
ATOM 855 C C . GLY A 1 111 ? 2.906 -8.412 26.259 1.00 87.88 111 GLY A C 1
ATOM 856 O O . GLY A 1 111 ? 3.246 -8.464 25.070 1.00 87.88 111 GLY A O 1
ATOM 857 N N . PRO A 1 112 ? 2.458 -9.493 26.921 1.00 88.50 112 PRO A N 1
ATOM 858 C CA . PRO A 1 112 ? 2.247 -10.775 26.262 1.00 88.50 112 PRO A CA 1
ATOM 859 C C . PRO A 1 112 ? 1.224 -10.630 25.130 1.00 88.50 112 PRO A C 1
ATOM 861 O O . PRO A 1 112 ? 0.291 -9.830 25.206 1.00 88.50 112 PRO A O 1
ATOM 864 N N . ARG A 1 113 ? 1.407 -11.400 24.053 1.00 84.94 113 ARG A N 1
ATOM 865 C CA . ARG A 1 113 ? 0.415 -11.462 22.976 1.00 84.94 113 ARG A CA 1
ATOM 866 C C . ARG A 1 113 ? -0.765 -12.314 23.421 1.00 84.94 113 ARG A C 1
ATOM 868 O O . ARG A 1 113 ? -0.567 -13.375 24.008 1.00 84.94 113 ARG A O 1
ATOM 875 N N . ASP A 1 114 ? -1.967 -11.869 23.074 1.00 84.19 114 ASP A N 1
ATOM 876 C CA . ASP A 1 114 ? -3.181 -12.660 23.253 1.00 84.19 114 ASP A CA 1
ATOM 877 C C . ASP A 1 114 ? -3.034 -14.013 22.544 1.00 84.19 114 ASP A C 1
ATOM 879 O O . ASP A 1 114 ? -2.542 -14.083 21.412 1.00 84.19 114 ASP A O 1
ATOM 883 N N . LEU A 1 115 ? -3.474 -15.084 23.204 1.00 87.31 115 LEU A N 1
ATOM 884 C CA . LEU A 1 115 ? -3.497 -16.412 22.600 1.00 87.31 115 LEU A CA 1
ATOM 885 C C . LEU A 1 115 ? -4.488 -16.454 21.430 1.00 87.31 115 LEU A C 1
ATOM 887 O O . LEU A 1 115 ? -5.518 -15.772 21.432 1.00 87.31 115 LEU A O 1
ATOM 891 N N . LEU A 1 116 ? -4.178 -17.282 20.432 1.00 87.81 116 LEU A N 1
ATOM 892 C CA . LEU A 1 116 ? -5.031 -17.472 19.265 1.00 87.81 116 LEU A CA 1
ATOM 893 C C . LEU A 1 116 ? -6.333 -18.168 19.688 1.00 87.81 116 LEU A C 1
ATOM 895 O O . LEU A 1 116 ? -6.329 -19.334 20.073 1.00 87.81 116 LEU A O 1
ATOM 899 N N . LYS A 1 117 ? -7.451 -17.439 19.628 1.00 92.38 117 LYS A N 1
ATOM 900 C CA . LYS A 1 117 ? -8.789 -17.965 19.930 1.00 92.38 117 LYS A CA 1
ATOM 901 C C . LYS A 1 117 ? -9.400 -18.599 18.682 1.00 92.38 117 LYS A C 1
ATOM 903 O O . LYS A 1 117 ? -9.206 -18.089 17.581 1.00 92.38 117 LYS A O 1
ATOM 908 N N . ALA A 1 118 ? -10.214 -19.639 18.862 1.00 92.88 118 ALA A N 1
ATOM 909 C CA . ALA A 1 118 ? -10.939 -20.283 17.762 1.00 92.88 118 ALA A CA 1
ATOM 910 C C . ALA A 1 118 ? -11.798 -19.288 16.956 1.00 92.88 118 ALA A C 1
ATOM 912 O O . ALA A 1 118 ? -11.852 -19.378 15.734 1.00 92.88 118 ALA A O 1
ATOM 913 N N . SER A 1 119 ? -12.385 -18.283 17.616 1.00 90.62 119 SER A N 1
ATOM 914 C CA . SER A 1 119 ? -13.148 -17.217 16.953 1.00 90.62 119 SER A CA 1
ATOM 915 C C . SER A 1 119 ? -12.302 -16.367 16.000 1.00 90.62 119 SER A C 1
ATOM 917 O O . SER A 1 119 ? -12.755 -16.038 14.911 1.00 90.62 119 SER A O 1
ATOM 919 N N . ILE A 1 120 ? -11.052 -16.058 16.364 1.00 91.06 120 ILE A N 1
ATOM 920 C CA . ILE A 1 120 ? -10.122 -15.311 15.501 1.00 91.06 120 ILE A CA 1
ATOM 921 C C . ILE A 1 120 ? -9.765 -16.141 14.267 1.00 91.06 120 ILE A C 1
ATOM 923 O O . ILE A 1 120 ? -9.636 -15.596 13.176 1.00 91.06 120 ILE A O 1
ATOM 927 N N . VAL A 1 121 ? -9.608 -17.456 14.433 1.00 93.25 121 VAL A N 1
ATOM 928 C CA . VAL A 1 121 ? -9.311 -18.367 13.321 1.00 93.25 121 VAL A CA 1
ATOM 929 C C . VAL A 1 121 ? -10.503 -18.481 12.377 1.00 93.25 121 VAL A C 1
ATOM 931 O O . VAL A 1 121 ? -10.320 -18.345 11.173 1.00 93.25 121 VAL A O 1
ATOM 934 N N . ALA A 1 122 ? -11.713 -18.673 12.908 1.00 93.00 122 ALA A N 1
ATOM 935 C CA . ALA A 1 122 ? -12.935 -18.711 12.107 1.00 93.00 122 ALA A CA 1
ATOM 936 C C . ALA A 1 122 ? -13.114 -17.419 11.295 1.00 93.00 122 ALA A C 1
ATOM 938 O O . ALA A 1 122 ? -13.397 -17.467 10.100 1.00 93.00 122 ALA A O 1
ATOM 939 N N . GLU A 1 123 ? -12.849 -16.270 11.914 1.00 92.12 123 GLU A N 1
ATOM 940 C CA . GLU A 1 123 ? -12.901 -14.988 11.222 1.00 92.12 123 GLU A CA 1
ATOM 941 C C . GLU A 1 123 ? -11.811 -14.839 10.158 1.00 92.12 123 GLU A C 1
ATOM 943 O O . GLU A 1 123 ? -12.063 -14.327 9.072 1.00 92.12 123 GLU A O 1
ATOM 948 N N . ALA A 1 124 ? -10.592 -15.295 10.445 1.00 92.56 124 ALA A N 1
ATOM 949 C CA . ALA A 1 124 ? -9.517 -15.278 9.463 1.00 92.56 124 ALA A CA 1
ATOM 950 C C . ALA A 1 124 ? -9.864 -16.147 8.245 1.00 92.56 124 ALA A C 1
ATOM 952 O O . ALA A 1 124 ? -9.572 -15.737 7.127 1.00 92.56 124 ALA A O 1
ATOM 953 N N . ILE A 1 125 ? -10.518 -17.299 8.452 1.00 94.38 125 ILE A N 1
ATOM 954 C CA . ILE A 1 125 ? -11.032 -18.161 7.376 1.00 94.38 125 ILE A CA 1
ATOM 955 C C . ILE A 1 125 ? -12.103 -17.424 6.560 1.00 94.38 125 ILE A C 1
ATOM 957 O O . ILE A 1 125 ? -12.062 -17.461 5.333 1.00 94.38 125 ILE A O 1
ATOM 961 N N . ASN A 1 126 ? -13.023 -16.716 7.221 1.00 92.50 126 ASN A N 1
ATOM 962 C CA . ASN A 1 126 ? -14.025 -15.894 6.542 1.00 92.50 126 ASN A CA 1
ATOM 963 C C . ASN A 1 126 ? -13.374 -14.784 5.693 1.00 92.50 126 ASN A C 1
ATOM 965 O O . ASN A 1 126 ? -13.713 -14.624 4.523 1.00 92.50 126 ASN A O 1
ATOM 969 N N . ALA A 1 127 ? -12.383 -14.076 6.243 1.00 91.56 127 ALA A N 1
ATOM 970 C CA . ALA A 1 127 ? -11.692 -12.969 5.579 1.00 91.56 127 ALA A CA 1
ATOM 971 C C . ALA A 1 127 ? -10.855 -13.378 4.351 1.00 91.56 127 ALA A C 1
ATOM 973 O O . ALA A 1 127 ? -10.564 -12.532 3.512 1.00 91.56 127 ALA A O 1
ATOM 974 N N . ILE A 1 128 ? -10.450 -14.651 4.244 1.00 93.88 128 ILE A N 1
ATOM 975 C CA . ILE A 1 128 ? -9.720 -15.189 3.077 1.00 93.88 128 ILE A CA 1
ATOM 976 C C . ILE A 1 128 ? -10.624 -15.961 2.107 1.00 93.88 128 ILE A C 1
ATOM 978 O O . ILE A 1 128 ? -10.128 -16.574 1.160 1.00 93.88 128 ILE A O 1
ATOM 982 N N . SER A 1 129 ? -11.933 -15.991 2.358 1.00 94.50 129 SER A N 1
ATOM 983 C CA . SER A 1 129 ? -12.884 -16.657 1.472 1.00 94.50 129 SER A CA 1
ATOM 984 C C . SER A 1 129 ? -12.991 -15.929 0.129 1.00 94.50 129 SER A C 1
ATOM 986 O O . SER A 1 129 ? -12.805 -14.716 0.036 1.00 94.50 129 SER A O 1
ATOM 988 N N . CYS A 1 130 ? -13.317 -16.665 -0.934 1.00 94.19 130 CYS A N 1
ATOM 989 C CA . CYS A 1 130 ? -13.378 -16.109 -2.289 1.00 94.19 130 CYS A CA 1
ATOM 990 C C . CYS A 1 130 ? -14.506 -15.087 -2.500 1.00 94.19 130 CYS A C 1
ATOM 992 O O . CYS A 1 130 ? -14.462 -14.334 -3.468 1.00 94.19 130 CYS A O 1
ATOM 994 N N . TRP A 1 131 ? -15.507 -15.059 -1.618 1.00 91.94 131 TRP A N 1
ATOM 995 C CA . TRP A 1 131 ? -16.633 -14.127 -1.681 1.00 91.94 131 TRP A CA 1
ATOM 996 C C . TRP A 1 131 ? -16.468 -12.918 -0.758 1.00 91.94 131 TRP A C 1
ATOM 998 O O . TRP A 1 131 ? -17.306 -12.024 -0.803 1.00 91.94 131 TRP A O 1
ATOM 1008 N N . TYR A 1 132 ? -15.431 -12.875 0.089 1.00 91.25 132 TYR A N 1
ATOM 1009 C CA . TYR A 1 132 ? -15.292 -11.829 1.107 1.00 91.25 132 TYR A CA 1
ATOM 1010 C C . TYR A 1 132 ? -15.255 -10.418 0.506 1.00 91.25 132 TYR A C 1
ATOM 1012 O O . TYR A 1 132 ? -15.767 -9.465 1.089 1.00 91.25 132 TYR A O 1
ATOM 1020 N N . GLU A 1 133 ? -14.649 -10.291 -0.671 1.00 92.25 133 GLU A N 1
ATOM 1021 C CA . GLU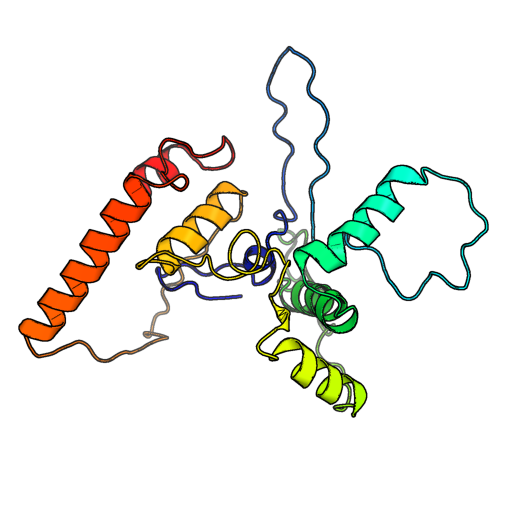 A 1 133 ? -14.510 -9.018 -1.371 1.00 92.25 133 GLU A CA 1
ATOM 1022 C C . GLU A 1 133 ? -15.745 -8.659 -2.221 1.00 92.25 133 GLU A C 1
ATOM 1024 O O . GLU A 1 133 ? -15.818 -7.540 -2.737 1.00 92.25 133 GLU A O 1
ATOM 1029 N N . ASP A 1 134 ? -16.741 -9.549 -2.347 1.00 91.06 134 ASP A N 1
ATOM 1030 C CA . ASP A 1 134 ? -17.944 -9.275 -3.139 1.00 91.06 134 ASP A CA 1
ATOM 1031 C C . ASP A 1 134 ? -18.732 -8.094 -2.557 1.00 91.06 134 ASP A C 1
ATOM 1033 O O . ASP A 1 134 ? -18.998 -8.015 -1.358 1.00 91.06 134 ASP A O 1
ATOM 1037 N N . LYS A 1 135 ? -19.108 -7.150 -3.427 1.00 88.38 135 LYS A N 1
ATOM 1038 C CA . LYS A 1 135 ? -19.803 -5.894 -3.076 1.00 88.38 135 LYS A CA 1
ATOM 1039 C C . LYS A 1 135 ? -19.079 -5.031 -2.030 1.00 88.38 135 LYS A C 1
ATOM 1041 O O . LYS A 1 135 ? -19.711 -4.176 -1.405 1.00 88.38 135 LYS A O 1
ATOM 1046 N N . THR A 1 136 ? -17.769 -5.211 -1.872 1.00 90.94 136 THR A N 1
ATOM 1047 C CA . THR A 1 136 ? -16.924 -4.354 -1.031 1.00 90.94 136 THR A CA 1
ATOM 1048 C C . THR A 1 136 ? -16.134 -3.333 -1.860 1.00 90.94 136 THR A C 1
ATOM 1050 O O . THR A 1 136 ? -16.154 -3.358 -3.090 1.00 90.94 136 THR A O 1
ATOM 1053 N N . GLU A 1 137 ? -15.412 -2.421 -1.201 1.00 91.25 137 GLU A N 1
ATOM 1054 C CA . GLU A 1 137 ? -14.498 -1.478 -1.868 1.00 91.25 137 GLU A CA 1
ATOM 1055 C C . GLU A 1 137 ? -13.045 -2.000 -1.992 1.00 91.25 137 GLU A C 1
ATOM 1057 O O . GLU A 1 137 ? -12.141 -1.217 -2.329 1.00 91.25 137 GLU A O 1
ATOM 1062 N N . TRP A 1 138 ? -12.792 -3.286 -1.704 1.00 92.75 138 TRP A N 1
ATOM 1063 C CA . TRP A 1 138 ? -11.491 -3.921 -1.947 1.00 92.75 138 TRP A CA 1
ATOM 1064 C C . TRP A 1 138 ? -11.141 -3.878 -3.437 1.00 92.75 138 TRP A C 1
ATOM 1066 O O . TRP A 1 138 ? -12.002 -4.027 -4.299 1.00 92.75 138 TRP A O 1
ATOM 1076 N N . GLY A 1 139 ? -9.885 -3.573 -3.757 1.00 90.06 139 GLY A N 1
ATOM 1077 C CA . GLY A 1 139 ? -9.436 -3.457 -5.144 1.00 90.06 139 GLY A CA 1
ATOM 1078 C C . GLY A 1 139 ? -9.715 -2.112 -5.810 1.00 90.06 139 GLY A C 1
ATOM 1079 O O . GLY A 1 139 ? -8.925 -1.665 -6.637 1.00 90.06 139 GLY A O 1
ATOM 1080 N N . ASP A 1 140 ? -10.803 -1.425 -5.446 1.00 88.88 140 ASP A N 1
ATOM 1081 C CA . ASP A 1 140 ? -11.087 -0.074 -5.949 1.00 88.88 140 ASP A CA 1
ATOM 1082 C C . ASP A 1 140 ? -10.506 0.996 -5.020 1.00 88.88 140 ASP A C 1
ATOM 1084 O O . ASP A 1 140 ? -9.660 1.800 -5.420 1.00 88.88 140 ASP A O 1
ATOM 1088 N N . ARG A 1 141 ? -10.956 1.055 -3.761 1.00 85.75 141 ARG A N 1
ATOM 1089 C CA . ARG A 1 141 ? -10.589 2.150 -2.840 1.00 85.75 141 ARG A CA 1
ATOM 1090 C C . ARG A 1 141 ? -9.717 1.708 -1.682 1.00 85.75 141 ARG A C 1
ATOM 1092 O O . ARG A 1 141 ? -8.995 2.564 -1.143 1.00 85.75 141 ARG A O 1
ATOM 1099 N N . VAL A 1 142 ? -9.820 0.435 -1.321 1.00 89.94 142 VAL A N 1
ATOM 1100 C CA . VAL A 1 142 ? -9.154 -0.235 -0.207 1.00 89.94 142 VAL A CA 1
ATOM 1101 C C . VAL A 1 142 ? -8.239 -1.317 -0.767 1.00 89.94 142 VAL A C 1
ATOM 1103 O O . VAL A 1 142 ? -8.593 -2.009 -1.713 1.00 89.94 142 VAL A O 1
ATOM 1106 N N . GLY A 1 143 ? -7.070 -1.487 -0.162 1.00 91.06 143 GLY A N 1
ATOM 1107 C CA . GLY A 1 143 ? -6.124 -2.505 -0.586 1.00 91.06 143 GLY A CA 1
ATOM 1108 C C . GLY A 1 143 ? -5.254 -2.061 -1.755 1.00 91.06 143 GLY A C 1
ATOM 1109 O O . GLY A 1 143 ? -5.042 -0.869 -2.000 1.00 91.06 143 GLY A O 1
ATOM 1110 N N . TRP A 1 144 ? -4.714 -3.066 -2.434 1.00 91.81 144 TRP A N 1
ATOM 1111 C CA . TRP A 1 144 ? -4.044 -2.909 -3.718 1.00 91.81 144 TRP A CA 1
ATOM 1112 C C . TRP A 1 144 ? -5.064 -2.576 -4.794 1.00 91.81 144 TRP A C 1
ATOM 1114 O O . TRP A 1 144 ? -6.169 -3.102 -4.761 1.00 91.81 144 TRP A O 1
ATOM 1124 N N . ILE A 1 145 ? -4.700 -1.705 -5.730 1.00 91.12 145 ILE A N 1
ATOM 1125 C CA . ILE A 1 145 ? -5.608 -1.321 -6.810 1.00 91.12 145 ILE A CA 1
ATOM 1126 C C . ILE A 1 145 ? -5.634 -2.414 -7.871 1.00 91.12 145 ILE A C 1
ATOM 1128 O O . ILE A 1 145 ? -4.597 -2.749 -8.435 1.00 91.12 145 ILE A O 1
ATOM 1132 N N . TYR A 1 146 ? -6.815 -2.963 -8.142 1.00 90.75 146 TYR A N 1
ATOM 1133 C CA . TYR A 1 146 ? -6.990 -4.030 -9.123 1.00 90.75 146 TYR A CA 1
ATOM 1134 C C . TYR A 1 146 ? -7.105 -3.484 -10.545 1.00 90.75 146 TYR A C 1
ATOM 1136 O O . TYR A 1 146 ? -7.454 -2.324 -10.770 1.00 90.75 146 TYR A O 1
ATOM 1144 N N . GLY A 1 147 ? -6.838 -4.364 -11.509 1.00 85.19 147 GLY A N 1
ATOM 1145 C CA . GLY A 1 147 ? -7.071 -4.102 -12.927 1.00 85.19 147 GLY A CA 1
ATOM 1146 C C . GLY A 1 147 ? -5.946 -3.373 -13.659 1.00 85.19 147 GLY A C 1
ATOM 1147 O O . GLY A 1 147 ? -6.146 -3.073 -14.826 1.00 85.19 147 GLY A O 1
ATOM 1148 N N . SER A 1 148 ? -4.796 -3.133 -13.015 1.00 84.81 148 SER A N 1
ATOM 1149 C CA . SER A 1 148 ? -3.600 -2.557 -13.646 1.00 84.81 148 SER A CA 1
ATOM 1150 C C . SER A 1 148 ? -2.451 -3.559 -13.687 1.00 84.81 148 SER A C 1
ATOM 1152 O O . SER A 1 148 ? -2.233 -4.285 -12.721 1.00 84.81 148 SER A O 1
ATOM 1154 N N . VAL A 1 149 ? -1.688 -3.569 -14.786 1.00 87.06 149 VAL A N 1
ATOM 1155 C CA . VAL A 1 149 ? -0.444 -4.364 -14.914 1.00 87.06 149 VAL A CA 1
ATOM 1156 C C . VAL A 1 149 ? 0.674 -3.840 -13.995 1.00 87.06 149 VAL A C 1
ATOM 1158 O O . VAL A 1 149 ? 1.633 -4.553 -13.693 1.00 87.06 149 VAL A O 1
ATOM 1161 N N . THR A 1 150 ? 0.565 -2.583 -13.567 1.00 88.38 150 THR A N 1
ATOM 1162 C CA . THR A 1 150 ? 1.497 -1.876 -12.682 1.00 88.38 150 THR A CA 1
ATOM 1163 C C . THR A 1 150 ? 0.764 -1.409 -11.424 1.00 88.38 150 THR A C 1
ATOM 1165 O O . THR A 1 150 ? 0.725 -0.214 -11.092 1.00 88.38 150 THR A O 1
ATOM 1168 N N . GLU A 1 151 ? 0.141 -2.359 -10.708 1.00 91.31 151 GLU A N 1
ATOM 1169 C CA . GLU A 1 151 ? -0.654 -2.044 -9.518 1.00 91.31 151 GLU A CA 1
ATOM 1170 C C . GLU A 1 151 ? 0.157 -1.342 -8.419 1.00 91.31 151 GLU A C 1
ATOM 1172 O O . GLU A 1 151 ? -0.391 -0.546 -7.653 1.00 91.31 151 GLU A O 1
ATOM 1177 N N . ASP A 1 152 ? 1.467 -1.581 -8.360 1.00 92.00 152 ASP A N 1
ATOM 1178 C CA . ASP A 1 152 ? 2.414 -0.948 -7.444 1.00 92.00 152 ASP A CA 1
ATOM 1179 C C . ASP A 1 152 ? 2.495 0.566 -7.626 1.00 92.00 152 ASP A C 1
ATOM 1181 O O . ASP A 1 152 ? 2.326 1.334 -6.667 1.00 92.00 152 ASP A O 1
ATOM 1185 N N . VAL A 1 153 ? 2.687 1.017 -8.862 1.00 91.62 153 VAL A N 1
ATOM 1186 C CA . VAL A 1 153 ? 2.762 2.438 -9.195 1.00 91.62 153 VAL A CA 1
ATOM 1187 C C . VAL A 1 153 ? 1.421 3.117 -8.920 1.00 91.62 153 VAL A C 1
ATOM 1189 O O . VAL A 1 153 ? 1.395 4.161 -8.259 1.00 91.62 153 VAL A O 1
ATOM 1192 N N . VAL A 1 154 ? 0.304 2.507 -9.339 1.00 91.62 154 VAL A N 1
ATOM 1193 C CA . VAL A 1 154 ? -1.044 3.072 -9.138 1.00 91.62 154 VAL A CA 1
ATOM 1194 C C . VAL A 1 154 ? -1.409 3.155 -7.662 1.00 91.62 154 VAL A C 1
ATOM 1196 O O . VAL A 1 154 ? -1.902 4.188 -7.199 1.00 91.62 154 VAL A O 1
ATOM 1199 N N . THR A 1 155 ? -1.149 2.093 -6.899 1.00 92.81 155 THR A N 1
ATOM 1200 C CA . THR A 1 155 ? -1.453 2.047 -5.464 1.00 92.81 155 THR A CA 1
ATOM 1201 C C . THR A 1 155 ? -0.640 3.106 -4.719 1.00 92.81 155 THR A C 1
ATOM 1203 O O . THR A 1 155 ? -1.193 3.872 -3.923 1.00 92.81 155 THR A O 1
ATOM 1206 N N . GLY A 1 156 ? 0.657 3.228 -5.030 1.00 93.12 156 GLY A N 1
ATOM 1207 C CA . GLY A 1 156 ? 1.523 4.276 -4.490 1.00 93.12 156 GLY A CA 1
ATOM 1208 C C . GLY A 1 156 ? 1.030 5.686 -4.830 1.00 93.12 156 GLY A C 1
ATOM 1209 O O . GLY A 1 156 ? 0.889 6.527 -3.935 1.00 93.12 156 GLY A O 1
ATOM 1210 N N . TYR A 1 157 ? 0.706 5.928 -6.104 1.00 92.06 157 TYR A N 1
ATOM 1211 C CA . TYR A 1 157 ? 0.149 7.195 -6.578 1.00 92.06 157 TYR A CA 1
ATOM 1212 C C . TYR A 1 157 ? -1.144 7.558 -5.840 1.00 92.06 157 TYR A C 1
ATOM 1214 O O . TYR A 1 157 ? -1.263 8.672 -5.331 1.00 92.06 157 TYR A O 1
ATOM 1222 N N . ARG A 1 158 ? -2.094 6.625 -5.699 1.00 90.94 158 ARG A N 1
ATOM 1223 C CA . ARG A 1 158 ? -3.387 6.897 -5.050 1.00 90.94 158 ARG A CA 1
ATOM 1224 C C . ARG A 1 158 ? -3.220 7.270 -3.579 1.00 90.94 158 ARG A C 1
ATOM 1226 O O . ARG A 1 158 ? -3.909 8.165 -3.086 1.00 90.94 158 ARG A O 1
ATOM 1233 N N . MET A 1 159 ? -2.289 6.631 -2.870 1.00 92.31 159 MET A N 1
ATOM 1234 C CA . MET A 1 159 ? -1.965 7.010 -1.493 1.00 92.31 159 MET A CA 1
ATOM 1235 C C . MET A 1 159 ? -1.332 8.404 -1.422 1.00 92.31 159 MET A C 1
ATOM 1237 O O . MET A 1 159 ? -1.740 9.216 -0.590 1.00 92.31 159 MET A O 1
ATOM 1241 N N . HIS A 1 160 ? -0.388 8.720 -2.311 1.00 92.88 160 HIS A N 1
ATOM 1242 C CA . HIS A 1 160 ? 0.192 10.061 -2.399 1.00 92.88 160 HIS A CA 1
ATOM 1243 C C . HIS A 1 160 ? -0.847 11.130 -2.756 1.00 92.88 160 HIS A C 1
ATOM 1245 O O . HIS A 1 160 ? -0.869 12.188 -2.131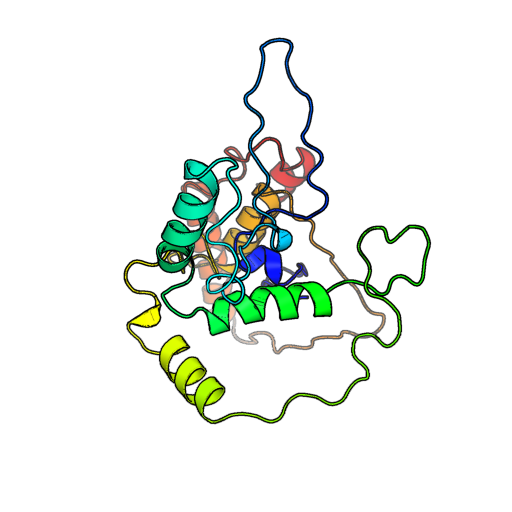 1.00 92.88 160 HIS A O 1
ATOM 1251 N N . ASN A 1 161 ? -1.770 10.836 -3.672 1.00 90.56 161 ASN A N 1
ATOM 1252 C CA . ASN A 1 161 ? -2.849 11.743 -4.054 1.00 90.56 161 ASN A CA 1
ATOM 1253 C C . ASN A 1 161 ? -3.848 11.995 -2.899 1.00 90.56 161 ASN A C 1
ATOM 1255 O O . ASN A 1 161 ? -4.468 13.055 -2.812 1.00 90.56 161 ASN A O 1
ATOM 1259 N N . ARG A 1 162 ? -3.954 11.062 -1.940 1.00 88.44 162 ARG A N 1
ATOM 1260 C CA . ARG A 1 162 ? -4.688 11.254 -0.671 1.00 88.44 162 ARG A CA 1
ATOM 1261 C C . ARG A 1 162 ? -3.926 12.099 0.361 1.00 88.44 162 ARG A C 1
ATOM 1263 O O . ARG A 1 162 ? -4.528 12.511 1.351 1.00 88.44 162 ARG A O 1
ATOM 1270 N N . GLY A 1 163 ? -2.650 12.408 0.121 1.00 90.31 163 GLY A N 1
ATOM 1271 C CA . GLY A 1 163 ? -1.790 13.215 0.993 1.00 90.31 163 GLY A CA 1
ATOM 1272 C C . GLY A 1 163 ? -0.840 12.401 1.878 1.00 90.31 163 GLY A C 1
ATOM 1273 O O . GLY A 1 163 ? -0.185 12.966 2.758 1.00 90.31 163 GLY A O 1
ATOM 1274 N N . TRP A 1 164 ? -0.754 11.080 1.686 1.00 91.62 164 TRP A N 1
ATOM 1275 C CA . TRP A 1 164 ? 0.254 10.279 2.378 1.00 91.62 164 TRP A CA 1
ATOM 1276 C C . TRP A 1 164 ? 1.663 10.653 1.919 1.00 91.62 164 TRP A C 1
ATOM 1278 O O . TRP A 1 164 ? 1.870 11.154 0.817 1.00 91.62 164 TRP A O 1
ATOM 1288 N N . LYS A 1 165 ? 2.647 10.387 2.777 1.00 91.19 165 LYS A N 1
ATOM 1289 C CA . LYS A 1 165 ? 4.069 10.558 2.472 1.00 91.19 165 LYS A CA 1
ATOM 1290 C C . LYS A 1 165 ? 4.746 9.195 2.527 1.00 91.19 165 LYS A C 1
ATOM 1292 O O . LYS A 1 165 ? 4.565 8.475 3.513 1.00 91.19 165 LYS A O 1
ATOM 1297 N N . SER A 1 166 ? 5.522 8.868 1.502 1.00 92.94 166 SER A N 1
ATOM 1298 C CA . SER A 1 166 ? 6.412 7.711 1.510 1.00 92.94 166 SER A CA 1
ATOM 1299 C C . SER A 1 166 ? 7.785 8.042 2.085 1.00 92.94 166 SER A C 1
ATOM 1301 O O . SER A 1 166 ? 8.215 9.196 2.071 1.00 92.94 166 SER A O 1
ATOM 1303 N N . ILE A 1 167 ? 8.510 7.009 2.504 1.00 91.00 167 ILE A N 1
ATOM 1304 C CA . ILE A 1 167 ? 9.932 7.086 2.849 1.00 91.00 167 ILE A CA 1
ATOM 1305 C C . ILE A 1 167 ? 10.705 6.149 1.922 1.00 91.00 167 ILE A C 1
ATOM 1307 O O . ILE A 1 167 ? 10.323 4.992 1.761 1.00 91.00 167 ILE A O 1
ATOM 1311 N N . TYR A 1 168 ? 11.793 6.648 1.343 1.00 90.44 168 TYR A N 1
ATOM 1312 C CA . TYR A 1 168 ? 12.802 5.840 0.664 1.00 90.44 168 TYR A CA 1
ATOM 1313 C C . TYR A 1 168 ? 14.000 5.698 1.606 1.00 90.44 168 TYR A C 1
ATOM 1315 O O . TYR A 1 168 ? 14.544 6.705 2.061 1.00 90.44 168 TYR A O 1
ATOM 1323 N N . CYS A 1 169 ? 14.365 4.468 1.966 1.00 86.56 169 CYS A N 1
ATOM 1324 C CA . CYS A 1 169 ? 15.419 4.202 2.944 1.00 86.56 169 CYS A CA 1
ATOM 1325 C C . CYS A 1 169 ? 16.548 3.411 2.289 1.00 86.56 169 CYS A C 1
ATOM 1327 O O . CYS A 1 169 ? 16.339 2.282 1.852 1.00 86.56 169 CYS A O 1
ATOM 1329 N N . VAL A 1 170 ? 17.741 4.005 2.254 1.00 87.81 170 VAL A N 1
ATOM 1330 C CA . VAL A 1 170 ? 18.964 3.341 1.800 1.00 87.81 170 VAL A CA 1
ATOM 1331 C C . VAL A 1 170 ? 19.791 2.989 3.026 1.00 87.81 170 VAL A C 1
ATOM 1333 O O . VAL A 1 170 ? 20.264 3.864 3.751 1.00 87.81 170 VAL A O 1
ATOM 1336 N N . THR A 1 171 ? 19.937 1.696 3.285 1.00 88.25 171 THR A N 1
ATOM 1337 C CA . THR A 1 171 ? 20.765 1.169 4.369 1.00 88.25 171 THR A CA 1
ATOM 1338 C C . THR A 1 171 ? 22.191 0.923 3.878 1.00 88.25 171 THR A C 1
ATOM 1340 O O . THR A 1 171 ? 22.409 0.619 2.712 1.00 88.25 171 THR A O 1
ATOM 1343 N N . LYS A 1 172 ? 23.186 1.003 4.776 1.00 91.44 172 LYS A N 1
ATOM 1344 C CA . LYS A 1 172 ? 24.607 0.763 4.435 1.00 91.44 172 LYS A CA 1
ATOM 1345 C C . LYS A 1 172 ? 24.852 -0.603 3.776 1.00 91.44 172 LYS A C 1
ATOM 1347 O O . LYS A 1 172 ? 25.769 -0.746 2.977 1.00 91.44 172 LYS A O 1
ATOM 1352 N N . ARG A 1 173 ? 24.074 -1.614 4.164 1.00 91.81 173 ARG A N 1
ATOM 1353 C CA . ARG A 1 173 ? 24.009 -2.912 3.485 1.00 91.81 173 ARG A CA 1
ATOM 1354 C C . ARG A 1 173 ? 22.648 -3.038 2.836 1.00 91.81 173 ARG A C 1
ATOM 1356 O O . ARG A 1 173 ? 21.667 -2.657 3.474 1.00 91.81 173 ARG A O 1
ATOM 1363 N N . ASP A 1 174 ? 22.591 -3.617 1.645 1.00 88.62 174 ASP A N 1
ATOM 1364 C CA . ASP A 1 174 ? 21.323 -3.871 0.966 1.00 88.62 174 ASP A CA 1
ATOM 1365 C C . ASP A 1 174 ? 20.430 -4.740 1.853 1.00 88.62 174 ASP A C 1
ATOM 1367 O O . ASP A 1 174 ? 20.766 -5.886 2.161 1.00 88.62 174 ASP A O 1
ATOM 1371 N N . ALA A 1 175 ? 19.304 -4.178 2.296 1.00 87.25 175 ALA A N 1
ATOM 1372 C CA . ALA A 1 175 ? 18.338 -4.895 3.125 1.00 87.25 175 ALA A CA 1
ATOM 1373 C C . ALA A 1 175 ? 17.580 -5.968 2.326 1.00 87.25 175 ALA A C 1
ATOM 1375 O O . ALA A 1 175 ? 17.089 -6.936 2.901 1.00 87.25 175 ALA A O 1
ATOM 1376 N N . PHE A 1 176 ? 17.507 -5.802 1.003 1.00 88.00 176 PHE A N 1
ATOM 1377 C CA . PHE A 1 176 ? 16.822 -6.701 0.086 1.00 88.00 176 PHE A CA 1
ATOM 1378 C C . PHE A 1 176 ? 17.749 -7.037 -1.082 1.00 88.00 176 PHE A C 1
ATOM 1380 O O . PHE A 1 176 ? 18.322 -6.144 -1.702 1.00 88.00 176 PHE A O 1
ATOM 1387 N N . ARG A 1 177 ? 17.885 -8.329 -1.385 1.00 88.44 177 ARG A N 1
ATOM 1388 C CA . ARG A 1 177 ? 18.606 -8.839 -2.555 1.00 88.44 177 ARG A CA 1
ATOM 1389 C C . ARG A 1 177 ? 17.668 -9.738 -3.343 1.00 88.44 177 ARG A C 1
ATOM 1391 O O . ARG A 1 177 ? 17.051 -10.628 -2.767 1.00 88.44 177 ARG A O 1
ATOM 1398 N N . GLY A 1 178 ? 17.564 -9.486 -4.640 1.00 89.00 178 GLY A N 1
ATOM 1399 C CA . GLY A 1 178 ? 16.791 -10.296 -5.576 1.00 89.00 178 GLY A CA 1
ATOM 1400 C C . GLY A 1 178 ? 17.671 -10.793 -6.714 1.00 89.00 178 GLY A C 1
ATOM 1401 O O . GLY A 1 178 ? 18.774 -10.288 -6.928 1.00 89.00 178 GLY A O 1
ATOM 1402 N N . THR A 1 179 ? 17.181 -11.784 -7.447 1.00 91.62 179 THR A N 1
ATOM 1403 C CA . THR A 1 179 ? 17.801 -12.256 -8.685 1.00 91.62 179 THR A CA 1
ATOM 1404 C C . THR A 1 179 ? 17.296 -11.426 -9.865 1.00 91.62 179 THR A C 1
ATOM 1406 O O . THR A 1 179 ? 16.118 -11.078 -9.936 1.00 91.62 179 THR A O 1
ATOM 1409 N N . ALA A 1 180 ? 18.192 -11.083 -10.791 1.00 89.50 180 ALA A N 1
ATOM 1410 C CA . ALA A 1 180 ? 17.835 -10.398 -12.031 1.00 89.50 180 ALA A CA 1
ATOM 1411 C C . ALA A 1 180 ? 17.746 -11.410 -13.188 1.00 89.50 180 ALA A C 1
ATOM 1413 O O . ALA A 1 180 ? 18.522 -12.371 -13.198 1.00 89.50 180 ALA A O 1
ATOM 1414 N N . PRO A 1 181 ? 16.843 -11.212 -14.169 1.00 86.50 181 PRO A N 1
ATOM 1415 C CA . PRO A 1 181 ? 16.808 -12.047 -15.364 1.00 86.50 181 PRO A CA 1
ATOM 1416 C C . PRO A 1 181 ? 18.142 -11.986 -16.116 1.00 86.50 181 PRO A C 1
ATOM 1418 O O . PRO A 1 181 ? 18.657 -10.899 -16.375 1.00 86.50 181 PRO A O 1
ATOM 1421 N N . ILE A 1 182 ? 18.683 -13.152 -16.472 1.00 91.50 182 ILE A N 1
ATOM 1422 C CA . ILE A 1 182 ? 19.937 -13.273 -17.238 1.00 91.50 182 ILE A CA 1
ATOM 1423 C C . ILE A 1 182 ? 19.637 -13.315 -18.746 1.00 91.50 182 ILE A C 1
ATOM 1425 O O . ILE A 1 182 ? 20.437 -12.864 -19.561 1.00 91.50 182 ILE A O 1
ATOM 1429 N N . ASN A 1 183 ? 18.463 -13.834 -19.121 1.00 93.88 183 ASN A N 1
ATOM 1430 C CA . ASN A 1 183 ? 18.019 -13.938 -20.506 1.00 93.88 183 ASN A CA 1
ATOM 1431 C C . ASN A 1 183 ? 17.428 -12.609 -21.009 1.00 93.88 183 ASN A C 1
ATOM 1433 O O . ASN A 1 183 ? 16.624 -11.966 -20.327 1.00 93.88 183 ASN A O 1
ATOM 1437 N N . LEU A 1 184 ? 17.774 -12.234 -22.244 1.00 93.38 184 LEU A N 1
ATOM 1438 C CA . LEU A 1 184 ? 17.242 -11.048 -22.913 1.00 93.38 184 LEU A CA 1
ATOM 1439 C C . LEU A 1 184 ? 15.723 -11.130 -23.107 1.00 93.38 184 LEU A C 1
ATOM 1441 O O . LEU A 1 184 ? 15.036 -10.131 -22.918 1.00 93.38 184 LEU A O 1
ATOM 1445 N N . THR A 1 185 ? 15.194 -12.308 -23.443 1.00 94.31 185 THR A N 1
ATOM 1446 C CA . THR A 1 185 ? 13.753 -12.486 -23.704 1.00 94.31 185 THR A CA 1
ATOM 1447 C C . THR A 1 185 ? 12.918 -12.123 -22.474 1.00 94.31 185 THR A C 1
ATOM 1449 O O . THR A 1 185 ? 11.988 -11.321 -22.560 1.00 94.31 185 THR A O 1
ATOM 1452 N N . ASP A 1 186 ? 13.313 -12.623 -21.301 1.00 92.94 186 ASP A N 1
ATOM 1453 C CA . ASP A 1 186 ? 12.631 -12.334 -20.035 1.00 92.94 186 ASP A CA 1
ATOM 1454 C C . ASP A 1 186 ? 12.739 -10.853 -19.665 1.00 92.94 186 ASP A C 1
ATOM 1456 O O . ASP A 1 186 ? 11.780 -10.243 -19.182 1.00 92.94 186 ASP A O 1
ATOM 1460 N N . ARG A 1 187 ? 13.899 -10.243 -19.942 1.00 93.00 187 ARG A N 1
ATOM 1461 C CA . ARG A 1 187 ? 14.107 -8.815 -19.711 1.00 93.00 187 ARG A CA 1
ATOM 1462 C C . ARG A 1 187 ? 13.230 -7.953 -20.623 1.00 93.00 187 ARG A C 1
ATOM 1464 O O . ARG A 1 187 ? 12.673 -6.964 -20.148 1.00 93.00 187 ARG A O 1
ATOM 1471 N N . LEU A 1 188 ? 13.073 -8.322 -21.893 1.00 93.94 188 LEU A N 1
ATOM 1472 C CA . LEU A 1 188 ? 12.204 -7.614 -22.835 1.00 93.94 188 LEU A CA 1
ATOM 1473 C C . LEU A 1 188 ? 10.734 -7.723 -22.430 1.00 93.94 188 LEU A C 1
ATOM 1475 O O . LEU A 1 188 ? 10.052 -6.703 -22.378 1.00 93.94 188 LEU A O 1
ATOM 1479 N N . HIS A 1 189 ? 10.260 -8.915 -22.053 1.00 93.44 189 HIS A N 1
ATOM 1480 C CA . HIS A 1 189 ? 8.901 -9.078 -21.531 1.00 93.44 189 HIS A CA 1
ATOM 1481 C C . HIS A 1 189 ? 8.667 -8.259 -20.257 1.00 93.44 189 HIS A C 1
ATOM 1483 O O . HIS A 1 189 ? 7.593 -7.688 -20.077 1.00 93.44 189 HIS A O 1
ATOM 1489 N N . GLN A 1 190 ? 9.665 -8.156 -19.376 1.00 89.81 190 GLN A N 1
ATOM 1490 C CA . GLN A 1 190 ? 9.566 -7.323 -18.180 1.00 89.81 190 GLN A CA 1
ATOM 1491 C C . GLN A 1 190 ? 9.405 -5.837 -18.526 1.00 89.81 190 GLN A C 1
ATOM 1493 O O . GLN A 1 190 ? 8.493 -5.191 -18.015 1.00 89.81 190 GLN A O 1
ATOM 1498 N N . VAL A 1 191 ? 10.260 -5.304 -19.402 1.00 93.19 191 VAL A N 1
ATOM 1499 C CA . VAL A 1 191 ? 10.184 -3.898 -19.825 1.00 93.19 191 VAL A CA 1
ATOM 1500 C C . VAL A 1 191 ? 8.891 -3.623 -20.587 1.00 93.19 191 VAL A C 1
ATOM 1502 O O . VAL A 1 191 ? 8.278 -2.583 -20.368 1.00 93.19 191 VAL A O 1
ATOM 1505 N N . LEU A 1 192 ? 8.436 -4.564 -21.419 1.00 94.25 192 LEU A N 1
ATOM 1506 C CA . LEU A 1 192 ? 7.159 -4.455 -22.114 1.00 94.25 192 LEU A CA 1
ATOM 1507 C C . LEU A 1 192 ? 5.999 -4.336 -21.121 1.00 94.25 192 LEU A C 1
ATOM 1509 O O . LEU A 1 192 ? 5.210 -3.408 -21.243 1.00 94.25 192 LEU A O 1
ATOM 1513 N N . ARG A 1 193 ? 5.932 -5.200 -20.095 1.00 92.62 193 ARG A N 1
ATOM 1514 C CA . ARG A 1 193 ? 4.894 -5.103 -19.052 1.00 92.62 193 ARG A CA 1
ATOM 1515 C C . ARG A 1 193 ? 4.917 -3.753 -18.338 1.00 92.62 193 ARG A C 1
ATOM 1517 O O . ARG A 1 193 ? 3.859 -3.176 -18.110 1.00 92.62 193 ARG A O 1
ATOM 1524 N N . TRP A 1 194 ? 6.103 -3.232 -18.022 1.00 92.00 194 TRP A N 1
ATOM 1525 C CA . TRP A 1 194 ? 6.240 -1.907 -17.414 1.00 92.00 194 TRP A CA 1
ATOM 1526 C C . TRP A 1 194 ? 5.768 -0.791 -18.340 1.00 92.00 194 TRP A C 1
ATOM 1528 O O . TRP A 1 194 ? 5.020 0.077 -17.907 1.00 92.00 194 TRP A O 1
ATOM 1538 N N . ALA A 1 195 ? 6.160 -0.824 -19.613 1.00 92.94 195 ALA A N 1
ATOM 1539 C CA . ALA A 1 195 ? 5.741 0.165 -20.596 1.00 92.94 195 ALA A CA 1
ATOM 1540 C C . ALA A 1 195 ? 4.220 0.135 -20.810 1.00 92.94 195 ALA A C 1
ATOM 1542 O O . ALA A 1 195 ? 3.580 1.183 -20.774 1.00 92.94 195 ALA A O 1
ATOM 1543 N N . THR A 1 196 ? 3.633 -1.056 -20.966 1.00 93.25 196 THR A N 1
ATOM 1544 C CA . THR A 1 196 ? 2.182 -1.234 -21.099 1.00 93.25 196 THR A CA 1
ATOM 1545 C C . THR A 1 196 ? 1.445 -0.692 -19.880 1.00 93.25 196 THR A C 1
ATOM 1547 O O . THR A 1 196 ? 0.522 0.100 -20.049 1.00 93.25 196 THR A O 1
ATOM 1550 N N . GLY A 1 197 ? 1.884 -1.040 -18.667 1.00 91.12 197 GLY A N 1
ATOM 1551 C CA . GLY A 1 197 ? 1.280 -0.515 -17.446 1.00 91.12 197 GLY A CA 1
ATOM 1552 C C . GLY A 1 197 ? 1.424 1.005 -17.323 1.00 91.12 197 GLY A C 1
ATOM 1553 O O . GLY A 1 197 ? 0.462 1.686 -16.993 1.00 91.12 197 GLY A O 1
ATOM 1554 N N . SER A 1 198 ? 2.576 1.587 -17.666 1.00 90.19 198 SER A N 1
ATOM 1555 C CA . SER A 1 198 ? 2.748 3.049 -17.661 1.00 90.19 198 SER A CA 1
ATOM 1556 C C . SER A 1 198 ? 1.803 3.761 -18.637 1.00 90.19 198 SER A C 1
ATOM 1558 O O . SER A 1 198 ? 1.218 4.786 -18.285 1.00 90.19 198 SER A O 1
ATOM 1560 N N . VAL A 1 199 ? 1.607 3.210 -19.840 1.00 91.81 199 VAL A N 1
ATOM 1561 C CA . VAL A 1 199 ? 0.646 3.740 -20.824 1.00 91.81 199 VAL A CA 1
ATOM 1562 C C . VAL A 1 199 ? -0.789 3.614 -20.309 1.00 91.81 199 VAL A C 1
ATOM 1564 O O . VAL A 1 199 ? -1.566 4.562 -20.416 1.00 91.81 199 VAL A O 1
ATOM 1567 N N . GLU A 1 200 ? -1.132 2.478 -19.702 1.00 91.69 200 GLU A N 1
ATOM 1568 C CA . GLU A 1 200 ? -2.437 2.255 -19.079 1.00 91.69 200 GLU A CA 1
ATOM 1569 C C . GLU A 1 200 ? -2.719 3.304 -17.992 1.00 91.69 200 GLU A C 1
ATOM 1571 O O . GLU A 1 200 ? -3.754 3.970 -18.028 1.00 91.69 200 GLU A O 1
ATOM 1576 N N . ILE A 1 201 ? -1.766 3.535 -17.079 1.00 89.50 201 ILE A N 1
ATOM 1577 C CA . ILE A 1 201 ? -1.877 4.556 -16.027 1.00 89.50 201 ILE A CA 1
ATOM 1578 C C . ILE A 1 201 ? -2.102 5.938 -16.634 1.00 89.50 201 ILE A C 1
ATOM 1580 O O . ILE A 1 201 ? -2.989 6.663 -16.175 1.00 89.50 201 ILE A O 1
ATOM 1584 N N . PHE A 1 202 ? -1.333 6.293 -17.665 1.00 89.94 202 PHE A N 1
ATOM 1585 C CA . PHE A 1 202 ? -1.408 7.599 -18.310 1.00 89.94 202 PHE A CA 1
ATOM 1586 C C . PHE A 1 202 ? -2.791 7.879 -18.919 1.00 89.94 202 PHE A C 1
ATOM 1588 O O . PHE A 1 202 ? -3.316 8.982 -18.765 1.00 89.94 202 PHE A O 1
ATOM 1595 N N . PHE A 1 203 ? -3.421 6.888 -19.555 1.00 89.25 203 PHE A N 1
ATOM 1596 C CA . PHE A 1 203 ? -4.770 7.033 -20.118 1.00 89.25 203 PHE A CA 1
ATOM 1597 C C . PHE A 1 203 ? -5.902 6.715 -19.126 1.00 89.25 203 PHE A C 1
ATOM 1599 O O . PHE A 1 203 ? -7.078 6.898 -19.445 1.00 89.25 203 PHE A O 1
ATOM 1606 N N . SER A 1 204 ? -5.575 6.271 -17.912 1.00 87.50 204 SER A N 1
ATOM 1607 C CA . SER A 1 204 ? -6.553 5.988 -16.862 1.00 87.50 204 SER A CA 1
ATOM 1608 C C . SER A 1 204 ? -6.971 7.239 -16.074 1.00 87.50 204 SER A C 1
ATOM 1610 O O . SER A 1 204 ? -6.375 8.315 -16.149 1.00 87.50 204 SER A O 1
ATOM 1612 N N . ARG A 1 205 ? -7.965 7.067 -15.191 1.00 84.62 205 ARG A N 1
ATOM 1613 C CA . ARG A 1 205 ? -8.345 8.079 -14.185 1.00 84.62 205 ARG A CA 1
ATOM 1614 C C . ARG A 1 205 ? -7.247 8.358 -13.148 1.00 84.62 205 ARG A C 1
ATOM 1616 O O . ARG A 1 205 ? -7.361 9.332 -12.412 1.00 84.62 205 ARG A O 1
ATOM 1623 N N . ASN A 1 206 ? -6.206 7.524 -13.078 1.00 83.81 206 ASN A N 1
ATOM 1624 C CA . ASN A 1 206 ? -5.085 7.663 -12.147 1.00 83.81 206 ASN A CA 1
ATOM 1625 C C . ASN A 1 206 ? -3.918 8.486 -12.729 1.00 83.81 206 ASN A C 1
ATOM 1627 O O . ASN A 1 206 ? -2.799 8.403 -12.229 1.00 83.81 206 ASN A O 1
ATOM 1631 N N . ASN A 1 207 ? -4.158 9.287 -13.771 1.00 86.44 207 ASN A N 1
ATOM 1632 C CA . ASN A 1 207 ? -3.140 10.158 -14.350 1.00 86.44 207 ASN A CA 1
ATOM 1633 C C . ASN A 1 207 ? -2.718 11.270 -13.362 1.00 86.44 207 ASN A C 1
ATOM 1635 O O . ASN A 1 207 ? -3.546 11.977 -12.781 1.00 86.44 20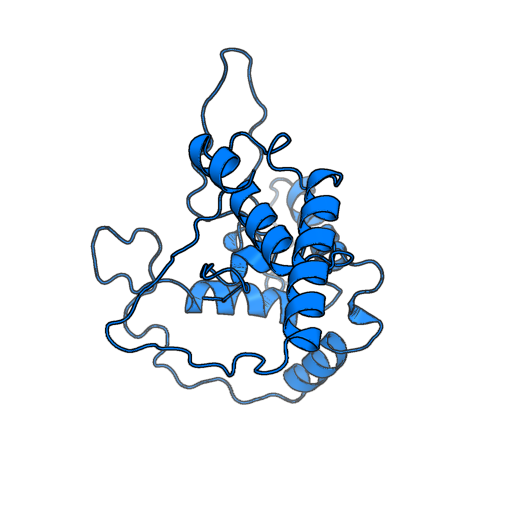7 ASN A O 1
ATOM 1639 N N . ALA A 1 208 ? -1.409 11.476 -13.207 1.00 86.31 208 ALA A N 1
ATOM 1640 C CA . ALA A 1 208 ? -0.835 12.510 -12.350 1.00 86.31 208 ALA A CA 1
ATOM 1641 C C . ALA A 1 208 ? -1.213 13.955 -12.735 1.00 86.31 208 ALA A C 1
ATOM 1643 O O . ALA A 1 208 ? -1.246 14.823 -11.858 1.00 86.31 208 ALA A O 1
ATOM 1644 N N . LEU A 1 209 ? -1.579 14.217 -13.995 1.00 86.00 209 LEU A N 1
ATOM 1645 C CA . LEU A 1 209 ? -2.126 15.507 -14.438 1.00 86.00 209 LEU A CA 1
ATOM 1646 C C . LEU A 1 209 ? -3.460 15.835 -13.756 1.00 86.00 209 LEU A C 1
ATOM 1648 O O . LEU A 1 209 ? -3.716 16.989 -13.418 1.00 86.00 209 LEU A O 1
ATOM 1652 N N . LEU A 1 210 ? -4.276 14.811 -13.492 1.00 85.69 210 LEU A N 1
ATOM 1653 C CA . LEU A 1 210 ? -5.584 14.925 -12.844 1.00 85.69 210 LEU A CA 1
ATOM 1654 C C . LEU A 1 210 ? -5.488 14.856 -11.309 1.00 85.69 210 LEU A C 1
ATOM 1656 O O . LEU A 1 210 ? -6.505 14.751 -10.626 1.00 85.69 210 LEU A O 1
ATOM 1660 N N . ALA A 1 211 ? -4.274 14.905 -10.750 1.00 85.19 211 ALA A N 1
ATOM 1661 C CA . ALA A 1 211 ? -4.065 14.790 -9.315 1.00 85.19 211 ALA A CA 1
ATOM 1662 C C . ALA A 1 211 ? -4.674 15.961 -8.524 1.00 85.19 211 ALA A C 1
ATOM 1664 O O . ALA A 1 211 ? -4.729 17.119 -8.955 1.00 85.19 211 ALA A O 1
ATOM 1665 N N . ASN A 1 212 ? -5.052 15.662 -7.288 1.00 83.25 212 ASN A N 1
ATOM 1666 C CA . ASN A 1 212 ? -5.675 16.574 -6.342 1.00 83.25 212 ASN A CA 1
ATOM 1667 C C . ASN A 1 212 ? -4.621 17.525 -5.755 1.00 83.25 212 ASN A C 1
ATOM 1669 O O . ASN A 1 212 ? -3.429 17.212 -5.731 1.00 83.25 212 ASN A O 1
ATOM 1673 N N . SER A 1 213 ? -5.039 18.675 -5.213 1.00 82.50 213 SER A N 1
ATOM 1674 C CA . SER A 1 213 ? -4.137 19.688 -4.618 1.00 82.50 213 SER A CA 1
ATOM 1675 C C . SER A 1 213 ? -3.199 19.149 -3.527 1.00 82.50 213 SER A C 1
ATOM 1677 O O . SER A 1 213 ? -2.149 19.728 -3.274 1.00 82.50 213 SER A O 1
ATOM 1679 N N . ARG A 1 214 ? -3.540 18.002 -2.924 1.00 84.38 214 ARG A N 1
ATOM 1680 C CA . ARG A 1 214 ? -2.727 17.302 -1.919 1.00 84.38 214 ARG A CA 1
ATOM 1681 C C . ARG A 1 214 ? -1.410 16.742 -2.474 1.00 84.38 214 ARG A C 1
ATOM 1683 O O . ARG A 1 214 ? -0.477 16.533 -1.700 1.00 84.38 214 ARG A O 1
ATOM 1690 N N . LEU A 1 215 ? -1.322 16.492 -3.784 1.00 88.75 215 LEU A N 1
ATOM 1691 C CA . LEU A 1 215 ? -0.095 16.040 -4.439 1.00 88.75 215 LEU A CA 1
ATOM 1692 C C . LEU A 1 215 ? 0.749 17.246 -4.864 1.00 88.75 215 LEU A C 1
ATOM 1694 O O . LEU A 1 215 ? 0.311 18.060 -5.683 1.00 88.75 215 LEU A O 1
ATOM 1698 N N . LYS A 1 216 ? 1.972 17.344 -4.327 1.00 89.31 216 LYS A N 1
ATOM 1699 C CA . LYS A 1 216 ? 2.891 18.461 -4.599 1.00 89.31 216 LYS A CA 1
ATOM 1700 C C . LYS A 1 216 ? 3.194 18.582 -6.091 1.00 89.31 216 LYS A C 1
ATOM 1702 O O . LYS A 1 216 ? 3.368 17.574 -6.764 1.00 89.31 216 LYS A O 1
ATOM 1707 N N . PHE A 1 217 ? 3.369 19.807 -6.583 1.00 88.88 217 PHE A N 1
ATOM 1708 C CA . PHE A 1 217 ? 3.660 20.063 -7.998 1.00 88.88 217 PHE A CA 1
ATOM 1709 C C . PHE A 1 217 ? 4.869 19.271 -8.527 1.00 88.88 217 PHE A C 1
ATOM 1711 O O . PHE A 1 217 ? 4.734 18.516 -9.482 1.00 88.88 217 PHE A O 1
ATOM 1718 N N . LEU A 1 218 ? 6.020 19.341 -7.849 1.00 92.69 218 LEU A N 1
ATOM 1719 C CA . LEU A 1 218 ? 7.208 18.566 -8.243 1.00 92.69 218 LEU A CA 1
ATOM 1720 C C . LEU A 1 218 ? 6.991 17.051 -8.150 1.00 92.69 218 LEU A C 1
ATOM 1722 O O . LEU A 1 218 ? 7.574 16.292 -8.914 1.00 92.69 218 LEU A O 1
ATOM 1726 N N . GLN A 1 219 ? 6.134 16.604 -7.232 1.00 91.88 219 GLN A N 1
ATOM 1727 C CA . GLN A 1 219 ? 5.783 15.192 -7.113 1.00 91.88 219 GLN A CA 1
ATOM 1728 C C . GLN A 1 219 ? 4.895 14.737 -8.276 1.00 91.88 219 GLN A C 1
ATOM 1730 O O . GLN A 1 219 ? 5.054 13.614 -8.732 1.00 91.88 219 GLN A O 1
ATOM 1735 N N . ARG A 1 220 ? 4.005 15.600 -8.787 1.00 91.75 220 ARG A N 1
ATOM 1736 C CA . ARG A 1 220 ? 3.231 15.333 -10.011 1.00 91.75 220 ARG A CA 1
ATOM 1737 C C . ARG A 1 220 ? 4.150 15.171 -11.212 1.00 91.75 220 ARG A C 1
ATOM 1739 O O . ARG A 1 220 ? 3.972 14.223 -11.957 1.00 91.75 220 ARG A O 1
ATOM 1746 N N . ILE A 1 221 ? 5.139 16.057 -11.352 1.00 90.62 221 ILE A N 1
ATOM 1747 C CA . ILE A 1 221 ? 6.152 15.948 -12.409 1.00 90.62 221 ILE A CA 1
ATOM 1748 C C . ILE A 1 221 ? 6.938 14.647 -12.260 1.00 90.62 221 ILE A C 1
ATOM 1750 O O . ILE A 1 221 ? 7.154 13.978 -13.249 1.00 90.62 221 ILE A O 1
ATOM 1754 N N . GLY A 1 222 ? 7.313 14.242 -11.044 1.00 90.88 222 GLY A N 1
ATOM 1755 C CA . GLY A 1 222 ? 8.012 12.968 -10.837 1.00 90.88 222 GLY A CA 1
ATOM 1756 C C . GLY A 1 222 ? 7.182 11.713 -11.145 1.00 90.88 222 GLY A C 1
ATOM 1757 O O . GLY A 1 222 ? 7.755 10.634 -11.247 1.00 90.88 222 GLY A O 1
ATOM 1758 N N . TYR A 1 223 ? 5.856 11.837 -11.249 1.00 90.00 223 TYR A N 1
ATOM 1759 C CA . TYR A 1 223 ? 4.961 10.760 -11.678 1.00 90.00 223 TYR A CA 1
ATOM 1760 C C . TYR A 1 223 ? 4.672 10.763 -13.187 1.00 90.00 223 TYR A C 1
ATOM 1762 O O . TYR A 1 223 ? 4.144 9.764 -13.676 1.00 90.00 223 TYR A O 1
ATOM 1770 N N . LEU A 1 224 ? 4.949 11.873 -13.881 1.00 86.31 224 LEU A N 1
ATOM 1771 C CA . LEU A 1 224 ? 4.809 12.024 -15.333 1.00 86.31 224 LEU A CA 1
ATOM 1772 C C . LEU A 1 224 ? 6.099 11.606 -16.037 1.00 86.31 224 LEU A C 1
ATOM 1774 O O . LEU A 1 224 ? 5.971 10.994 -17.116 1.00 86.31 224 LEU A O 1
#